Protein AF-A0A067CCM8-F1 (afdb_monomer_lite)

Structure (mmCIF, N/CA/C/O backbone):
data_AF-A0A067CCM8-F1
#
_entry.id   AF-A0A067CCM8-F1
#
loop_
_atom_site.group_PDB
_atom_site.id
_atom_site.type_symbol
_atom_site.label_atom_id
_atom_site.label_alt_id
_atom_site.label_comp_id
_atom_site.label_asym_id
_atom_site.label_entity_id
_atom_site.label_seq_id
_atom_site.pdbx_PDB_ins_code
_atom_site.Cartn_x
_atom_site.Cartn_y
_atom_site.Cartn_z
_atom_site.occupancy
_atom_site.B_iso_or_equiv
_atom_site.auth_seq_id
_atom_site.auth_comp_id
_atom_site.auth_asym_id
_atom_site.auth_atom_id
_atom_site.pdbx_PDB_model_num
ATOM 1 N N . MET A 1 1 ? 24.955 -6.821 7.851 1.00 71.44 1 MET A N 1
ATOM 2 C CA . MET A 1 1 ? 23.596 -7.398 7.682 1.00 71.44 1 MET A CA 1
ATOM 3 C C . MET A 1 1 ? 23.037 -7.782 9.049 1.00 71.44 1 MET A C 1
ATOM 5 O O . MET A 1 1 ? 23.809 -8.277 9.862 1.00 71.44 1 MET A O 1
ATOM 9 N N . ARG A 1 2 ? 21.734 -7.571 9.302 1.00 88.56 2 ARG A N 1
ATOM 10 C CA . ARG A 1 2 ? 21.069 -7.917 10.577 1.00 88.56 2 ARG A CA 1
ATOM 11 C C . ARG A 1 2 ? 20.337 -9.254 10.505 1.00 88.56 2 ARG A C 1
ATOM 13 O O . ARG A 1 2 ? 19.767 -9.601 9.471 1.00 88.56 2 ARG A O 1
ATOM 20 N N . CYS A 1 3 ? 20.335 -9.996 11.609 1.00 91.50 3 CYS A N 1
ATOM 21 C CA . CYS A 1 3 ? 19.617 -11.261 11.718 1.00 91.50 3 CYS A CA 1
ATOM 22 C C . CYS A 1 3 ? 18.097 -11.036 11.659 1.00 91.50 3 CYS A C 1
ATOM 24 O O . CYS A 1 3 ? 17.551 -10.246 12.429 1.00 91.50 3 CYS A O 1
ATOM 26 N N . ALA A 1 4 ? 17.392 -11.779 10.802 1.00 87.06 4 ALA A N 1
ATOM 27 C CA . ALA A 1 4 ? 15.942 -11.675 10.635 1.00 87.06 4 ALA A CA 1
ATOM 28 C C . ALA A 1 4 ? 15.164 -11.973 11.932 1.00 87.06 4 ALA A C 1
ATOM 30 O O . ALA A 1 4 ? 14.086 -11.412 12.132 1.00 87.06 4 ALA A O 1
ATOM 31 N N . VAL A 1 5 ? 15.737 -12.799 12.819 1.00 93.38 5 VAL A N 1
ATOM 32 C CA . VAL A 1 5 ? 15.117 -13.233 14.082 1.00 93.38 5 VAL A CA 1
ATOM 33 C C . VAL A 1 5 ? 15.551 -12.374 15.263 1.00 93.38 5 VAL A C 1
ATOM 35 O O . VAL A 1 5 ? 14.724 -11.686 15.844 1.00 93.38 5 VAL A O 1
ATOM 38 N N . CYS A 1 6 ? 16.835 -12.399 15.625 1.00 93.25 6 CYS A N 1
ATOM 39 C CA . CYS A 1 6 ? 17.322 -11.775 16.861 1.00 93.25 6 CYS A CA 1
ATOM 40 C C . CYS A 1 6 ? 17.833 -10.340 16.684 1.00 93.25 6 CYS A C 1
ATOM 42 O O . CYS A 1 6 ? 18.331 -9.759 17.640 1.00 93.25 6 CYS A O 1
ATOM 44 N N . LYS A 1 7 ? 17.765 -9.789 15.465 1.00 90.94 7 LYS A N 1
ATOM 45 C CA . LYS A 1 7 ? 18.159 -8.415 15.103 1.00 90.94 7 LYS A CA 1
ATOM 46 C C . LYS A 1 7 ? 19.625 -8.028 15.342 1.00 90.94 7 LYS A C 1
ATOM 48 O O . LYS A 1 7 ? 19.999 -6.937 14.928 1.00 90.94 7 LYS A O 1
ATOM 53 N N . LYS A 1 8 ? 20.461 -8.922 15.886 1.00 92.12 8 LYS A N 1
ATOM 54 C CA . LYS A 1 8 ? 21.917 -8.737 15.995 1.00 92.12 8 LYS A CA 1
ATOM 55 C C . LYS A 1 8 ? 22.543 -8.434 14.633 1.00 92.12 8 LYS A C 1
ATOM 57 O O . LYS A 1 8 ? 22.165 -9.038 13.619 1.00 92.12 8 LYS A O 1
ATOM 62 N N . ASP A 1 9 ? 23.508 -7.525 14.638 1.00 88.12 9 ASP A N 1
ATOM 63 C CA . ASP A 1 9 ? 24.375 -7.243 13.500 1.00 88.12 9 ASP A CA 1
ATOM 64 C C . ASP A 1 9 ? 25.331 -8.413 13.208 1.00 88.12 9 ASP A C 1
ATOM 66 O O . ASP A 1 9 ? 25.341 -9.423 13.911 1.00 88.12 9 ASP A O 1
ATOM 70 N N . GLN A 1 10 ? 26.093 -8.307 12.115 1.00 87.62 10 GLN A N 1
ATOM 71 C CA . GLN A 1 10 ? 27.048 -9.330 11.650 1.00 87.62 10 GLN A CA 1
ATOM 72 C C . GLN A 1 10 ? 26.427 -10.700 11.289 1.00 87.62 10 GLN A C 1
ATOM 74 O O . GLN A 1 10 ? 27.078 -11.741 11.3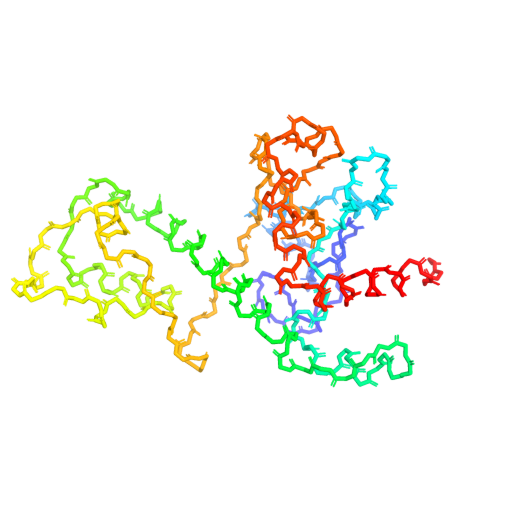37 1.00 87.62 10 GLN A O 1
ATOM 79 N N . ALA A 1 11 ? 25.165 -10.729 10.852 1.00 90.12 11 ALA A N 1
ATOM 80 C CA . ALA A 1 11 ? 24.563 -11.944 10.305 1.00 90.12 11 ALA A CA 1
ATOM 81 C C . ALA A 1 11 ? 25.210 -12.325 8.957 1.00 90.12 11 ALA A C 1
ATOM 83 O O . ALA A 1 11 ? 24.932 -11.690 7.938 1.00 90.12 11 ALA A O 1
ATOM 84 N N . ALA A 1 12 ? 26.043 -13.369 8.953 1.00 88.31 12 ALA A N 1
ATOM 85 C CA . ALA A 1 12 ? 26.773 -13.823 7.765 1.00 88.31 12 ALA A CA 1
ATOM 86 C C . ALA A 1 12 ? 26.015 -14.864 6.918 1.00 88.31 12 ALA A C 1
ATOM 88 O O . ALA A 1 12 ? 26.269 -14.994 5.725 1.00 88.31 12 ALA A O 1
ATOM 89 N N . LYS A 1 13 ? 25.069 -15.612 7.503 1.00 86.44 13 LYS A N 1
ATOM 90 C CA . LYS A 1 13 ? 24.397 -16.730 6.817 1.00 86.44 13 LYS A CA 1
ATOM 91 C C . LYS A 1 13 ? 23.119 -16.249 6.146 1.00 86.44 13 LYS A C 1
ATOM 93 O O . LYS A 1 13 ? 22.212 -15.787 6.828 1.00 86.44 13 LYS A O 1
ATOM 98 N N . GLN A 1 14 ? 22.998 -16.387 4.833 1.00 86.06 14 GLN A N 1
ATOM 99 C CA . GLN A 1 14 ? 21.768 -16.049 4.112 1.00 86.06 14 GLN A CA 1
ATOM 100 C C . GLN A 1 14 ? 20.889 -17.281 3.885 1.00 86.06 14 GLN A C 1
ATOM 102 O O . GLN A 1 14 ? 21.357 -18.420 3.883 1.00 86.06 14 GLN A O 1
ATOM 107 N N . CYS A 1 15 ? 19.585 -17.069 3.697 1.00 85.00 15 CYS A N 1
ATOM 108 C CA . CYS A 1 15 ? 18.698 -18.138 3.260 1.00 85.00 15 CYS A CA 1
ATOM 109 C C . CYS A 1 15 ? 19.137 -18.628 1.879 1.00 85.00 15 CYS A C 1
ATOM 111 O O . CYS A 1 15 ? 19.012 -17.889 0.907 1.00 85.00 15 CYS A O 1
ATOM 113 N N . SER A 1 16 ? 19.580 -19.879 1.784 1.00 75.44 16 SER A N 1
ATOM 114 C CA . SER A 1 16 ? 20.099 -20.469 0.544 1.00 75.44 16 SER A CA 1
ATOM 115 C C . SER A 1 16 ? 19.090 -20.506 -0.608 1.00 75.44 16 SER A C 1
ATOM 117 O O . SER A 1 16 ? 19.486 -20.627 -1.759 1.00 75.44 16 SER A O 1
ATOM 119 N N . ARG A 1 17 ? 17.786 -20.394 -0.324 1.00 68.25 17 ARG A N 1
ATOM 120 C CA . ARG A 1 17 ? 16.736 -20.405 -1.355 1.00 68.25 17 ARG A CA 1
ATOM 121 C C . ARG A 1 17 ? 16.410 -19.019 -1.903 1.00 68.25 17 ARG A C 1
ATOM 123 O O . ARG A 1 17 ? 16.272 -18.865 -3.108 1.00 68.25 17 ARG A O 1
ATOM 130 N N . CYS A 1 18 ? 16.237 -18.022 -1.034 1.00 72.81 18 CYS A N 1
ATOM 131 C CA . CYS A 1 18 ? 15.752 -16.704 -1.451 1.00 72.81 18 CYS A CA 1
ATOM 132 C C . CYS A 1 18 ? 16.775 -15.577 -1.297 1.00 72.81 18 CYS A C 1
ATOM 134 O O . CYS A 1 18 ? 16.500 -14.485 -1.775 1.00 72.81 18 CYS A O 1
ATOM 136 N N . ALA A 1 19 ? 17.883 -15.791 -0.579 1.00 77.62 19 ALA A N 1
ATOM 137 C CA . ALA A 1 19 ? 18.911 -14.802 -0.219 1.00 77.62 19 ALA A CA 1
ATOM 138 C C . ALA A 1 19 ? 18.405 -13.502 0.459 1.00 77.62 19 ALA A C 1
ATOM 140 O O . ALA A 1 19 ? 19.183 -12.604 0.760 1.00 77.62 19 ALA A O 1
ATOM 141 N N . ARG A 1 20 ? 17.101 -13.393 0.750 1.00 75.69 20 ARG A N 1
ATOM 142 C CA . ARG A 1 20 ? 16.447 -12.179 1.279 1.00 75.69 20 ARG A CA 1
ATOM 143 C C . ARG A 1 20 ? 16.467 -12.067 2.800 1.00 75.69 20 ARG A C 1
ATOM 145 O O . ARG A 1 20 ? 16.156 -11.007 3.331 1.00 75.69 20 ARG A O 1
ATOM 152 N N . ALA A 1 21 ? 16.775 -13.155 3.495 1.00 83.75 21 ALA A N 1
ATOM 153 C CA . ALA A 1 21 ? 16.839 -13.193 4.948 1.00 83.75 21 ALA A CA 1
ATOM 154 C C . ALA A 1 21 ? 18.232 -13.638 5.387 1.00 83.75 21 ALA A C 1
ATOM 156 O O . ALA A 1 21 ? 18.736 -14.647 4.889 1.00 83.75 21 ALA A O 1
ATOM 157 N N . SER A 1 22 ? 18.812 -12.890 6.323 1.00 90.62 22 SER A N 1
ATOM 158 C CA . SER A 1 22 ? 20.119 -13.171 6.915 1.00 90.62 22 SER A CA 1
ATOM 159 C C . SER A 1 22 ? 19.959 -13.651 8.353 1.00 90.62 22 SER A C 1
ATOM 161 O O . SER A 1 22 ? 19.036 -13.250 9.063 1.00 90.62 22 SER A O 1
ATOM 163 N N . TYR A 1 23 ? 20.868 -14.506 8.794 1.00 94.12 23 TYR A N 1
ATOM 164 C CA . TYR A 1 23 ? 20.846 -15.189 10.076 1.00 94.12 23 TYR A CA 1
ATOM 165 C C . TYR A 1 23 ? 22.247 -15.194 10.677 1.00 94.12 23 TYR A C 1
ATOM 167 O O . TYR A 1 23 ? 23.240 -15.385 9.974 1.00 94.12 23 TYR A O 1
ATOM 175 N N . CYS A 1 24 ? 22.334 -15.008 11.990 1.00 95.31 24 CYS A N 1
ATOM 176 C CA . CYS A 1 24 ? 23.589 -15.209 12.712 1.00 95.31 24 CYS A CA 1
ATOM 177 C C . CYS A 1 24 ? 23.878 -16.705 12.943 1.00 95.31 24 CYS A C 1
ATOM 179 O O . CYS A 1 24 ? 25.035 -17.099 13.030 1.00 95.31 24 CYS A O 1
ATOM 181 N N . SER A 1 25 ? 22.845 -17.560 12.993 1.00 94.88 25 SER A N 1
ATOM 182 C CA . SER A 1 25 ? 22.978 -19.003 13.238 1.00 94.88 25 SER A CA 1
ATOM 183 C C . SER A 1 25 ? 21.947 -19.844 12.478 1.00 94.88 25 SER A C 1
ATOM 185 O O . SER A 1 25 ? 20.949 -19.332 11.957 1.00 94.88 25 SER A O 1
ATOM 187 N N . ARG A 1 26 ? 22.179 -21.164 12.443 1.00 93.69 26 ARG A N 1
ATOM 188 C CA . ARG A 1 26 ? 21.234 -22.139 11.882 1.00 93.69 26 ARG A CA 1
ATOM 189 C C . ARG A 1 26 ? 19.930 -22.178 12.682 1.00 93.69 26 ARG A C 1
ATOM 191 O O . ARG A 1 26 ? 18.872 -22.261 12.064 1.00 93.69 26 ARG A O 1
ATOM 198 N N . GLU A 1 27 ? 19.962 -22.031 14.007 1.00 96.00 27 GLU A N 1
ATOM 199 C CA . GLU A 1 27 ? 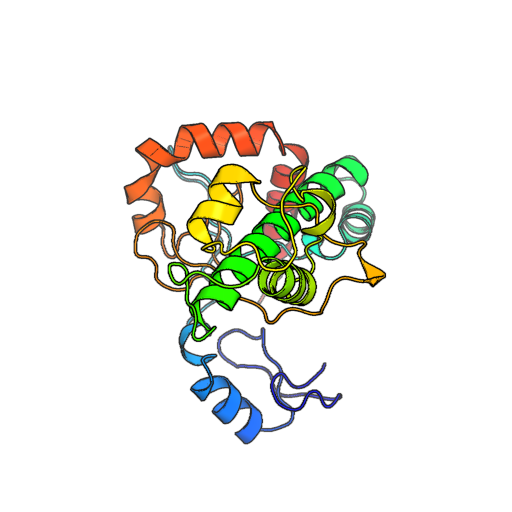18.722 -21.959 14.795 1.00 96.00 27 GLU A CA 1
ATOM 200 C C . GLU A 1 27 ? 17.885 -20.739 14.436 1.00 96.00 27 GLU A C 1
ATOM 202 O O . GLU A 1 27 ? 16.672 -20.861 14.293 1.00 96.00 27 GLU A O 1
ATOM 207 N N . CYS A 1 28 ? 18.502 -19.571 14.223 1.00 94.56 28 CYS A N 1
ATOM 208 C CA . CYS A 1 28 ? 17.762 -18.396 13.759 1.00 94.56 28 CYS A CA 1
ATOM 209 C C . CYS A 1 28 ? 17.120 -18.651 12.389 1.00 94.56 28 CYS A C 1
ATOM 211 O O . CYS A 1 28 ? 15.972 -18.272 12.166 1.00 94.56 28 CYS A O 1
ATOM 213 N N . GLN A 1 29 ? 17.811 -19.349 11.488 1.00 93.00 29 GLN A N 1
ATOM 214 C CA . GLN A 1 29 ? 17.224 -19.747 10.212 1.00 93.00 29 GLN A CA 1
ATOM 215 C C . GLN A 1 29 ? 16.027 -20.688 10.395 1.00 93.00 29 GLN A C 1
ATOM 217 O O . GLN A 1 29 ? 14.990 -20.449 9.785 1.00 93.00 29 GLN A O 1
ATOM 222 N N . VAL A 1 30 ? 16.135 -21.728 11.227 1.00 93.12 30 VAL A N 1
ATOM 223 C CA . VAL A 1 30 ? 15.050 -22.700 11.472 1.00 93.12 30 VAL A CA 1
ATOM 224 C C . VAL A 1 30 ? 13.861 -22.045 12.178 1.00 93.12 30 VAL A C 1
ATOM 226 O O . VAL A 1 30 ? 12.714 -22.254 11.786 1.00 93.12 30 VAL A O 1
ATOM 229 N N . ARG A 1 31 ? 14.114 -21.188 13.172 1.00 89.88 31 ARG A N 1
ATOM 230 C CA . ARG A 1 31 ? 13.070 -20.405 13.845 1.00 89.88 31 ARG A CA 1
ATOM 231 C C . ARG A 1 31 ? 12.340 -19.509 12.857 1.00 89.88 31 ARG A C 1
ATOM 233 O O . ARG A 1 31 ? 11.116 -19.540 12.815 1.00 89.88 31 ARG A O 1
ATOM 240 N N . HIS A 1 32 ? 13.068 -18.772 12.016 1.00 90.44 32 HIS A N 1
ATOM 241 C CA . HIS A 1 32 ? 12.449 -17.954 10.973 1.00 90.44 32 HIS A CA 1
ATOM 242 C C . HIS A 1 32 ? 11.673 -18.812 9.964 1.00 90.44 32 HIS A C 1
ATOM 244 O O . HIS A 1 32 ? 10.545 -18.471 9.611 1.00 90.44 32 HIS A O 1
ATOM 250 N N . TRP A 1 33 ? 12.247 -19.948 9.543 1.00 87.56 33 TRP A N 1
ATOM 251 C CA . TRP A 1 33 ? 11.630 -20.935 8.650 1.00 87.56 33 TRP A CA 1
ATOM 252 C C . TRP A 1 33 ? 10.254 -21.364 9.157 1.00 87.56 33 TRP A C 1
ATOM 254 O O . TRP A 1 33 ? 9.262 -21.257 8.432 1.00 87.56 33 TRP A O 1
ATOM 264 N N . ASN A 1 34 ? 10.183 -21.773 10.422 1.00 85.38 34 ASN A N 1
ATOM 265 C CA . ASN A 1 34 ? 8.960 -22.254 11.056 1.00 85.38 34 ASN A CA 1
ATOM 266 C C . ASN A 1 34 ? 7.986 -21.131 11.430 1.00 85.38 34 ASN A C 1
ATOM 268 O O . ASN A 1 34 ? 6.780 -21.339 11.330 1.00 85.38 34 ASN A O 1
ATOM 272 N N . ALA A 1 35 ? 8.484 -19.930 11.737 1.00 79.62 35 ALA A N 1
ATOM 273 C CA . ALA A 1 35 ? 7.672 -18.736 11.995 1.00 79.62 35 ALA A CA 1
ATOM 274 C C . ALA A 1 35 ? 6.927 -18.205 10.753 1.00 79.62 35 ALA A C 1
ATOM 276 O O . ALA A 1 35 ? 6.198 -17.222 10.836 1.00 79.62 35 ALA A O 1
ATOM 277 N N . GLY A 1 36 ? 7.097 -18.848 9.595 1.00 70.00 36 GLY A N 1
ATOM 278 C CA . GLY A 1 36 ? 6.372 -18.527 8.369 1.00 70.00 36 GLY A CA 1
ATOM 279 C C . GLY A 1 36 ? 7.281 -18.300 7.173 1.00 70.00 36 GLY A C 1
ATOM 280 O O . GLY A 1 36 ? 6.786 -18.333 6.050 1.00 70.00 36 GLY A O 1
ATOM 281 N N . HIS A 1 37 ? 8.603 -18.175 7.363 1.00 80.56 37 HIS A N 1
ATOM 282 C CA . HIS A 1 37 ? 9.509 -17.961 6.238 1.00 80.56 37 HIS A CA 1
ATOM 283 C C . HIS A 1 37 ? 9.430 -19.104 5.219 1.00 80.56 37 HIS A C 1
ATOM 285 O O . HIS A 1 37 ? 9.540 -18.853 4.032 1.00 80.56 37 HIS A O 1
ATOM 291 N N . LYS A 1 38 ? 9.123 -20.344 5.618 1.00 79.06 38 LYS A N 1
ATOM 292 C CA . LYS A 1 38 ? 8.932 -21.458 4.672 1.00 79.06 38 LYS A CA 1
ATOM 293 C C . LYS A 1 38 ? 7.816 -21.259 3.646 1.00 79.06 38 LYS A C 1
ATOM 295 O O . LYS A 1 38 ? 7.909 -21.787 2.546 1.00 79.06 38 LYS A O 1
ATOM 300 N N . LYS A 1 39 ? 6.780 -20.494 4.002 1.00 65.00 39 LYS A N 1
ATOM 301 C CA . LYS A 1 39 ? 5.628 -20.200 3.133 1.00 65.00 39 LYS A CA 1
ATOM 302 C C . LYS A 1 39 ? 5.951 -19.130 2.088 1.00 65.00 39 LYS A C 1
ATOM 304 O O . LYS A 1 39 ? 5.232 -18.980 1.111 1.00 65.00 39 LYS A O 1
ATOM 309 N N . VAL A 1 40 ? 7.043 -18.400 2.307 1.00 61.59 40 VAL A N 1
ATOM 310 C CA . VAL A 1 40 ? 7.362 -17.153 1.597 1.00 61.59 40 VAL A CA 1
ATOM 311 C C . VAL A 1 40 ? 8.774 -17.156 1.029 1.00 61.59 40 VAL A C 1
ATOM 313 O O . VAL A 1 40 ? 9.167 -16.300 0.238 1.00 61.59 40 VAL A O 1
ATOM 316 N N . CYS A 1 41 ? 9.552 -18.147 1.444 1.00 73.44 41 CYS A N 1
ATOM 317 C CA . CYS A 1 41 ? 10.803 -18.528 0.858 1.00 73.44 41 CYS A CA 1
ATOM 318 C C . CYS A 1 41 ? 10.477 -19.259 -0.437 1.00 73.44 41 CYS A C 1
ATOM 320 O O . CYS A 1 41 ? 10.418 -20.489 -0.490 1.00 73.44 41 CYS A O 1
ATOM 322 N N . ALA A 1 42 ? 10.186 -18.459 -1.461 1.00 61.47 42 ALA A N 1
ATOM 323 C CA . ALA A 1 42 ? 9.962 -18.945 -2.804 1.00 61.47 42 ALA A CA 1
ATOM 324 C C . ALA A 1 42 ? 11.143 -19.840 -3.200 1.00 61.47 42 ALA A C 1
ATOM 326 O O . ALA A 1 42 ? 12.310 -19.442 -3.124 1.00 61.47 42 ALA A O 1
ATOM 327 N N . ALA A 1 43 ? 10.829 -21.080 -3.569 1.00 46.34 43 ALA A N 1
ATOM 328 C CA . ALA A 1 43 ? 11.734 -21.892 -4.353 1.00 46.34 43 ALA A CA 1
ATOM 329 C C . ALA A 1 43 ? 11.982 -21.121 -5.656 1.00 46.34 43 ALA A C 1
ATOM 331 O O . ALA A 1 43 ? 11.058 -20.969 -6.447 1.00 46.34 43 ALA A O 1
ATOM 332 N N . LYS A 1 44 ? 13.210 -20.619 -5.824 1.00 46.94 44 LYS A N 1
ATOM 333 C CA . LYS A 1 44 ? 13.650 -19.680 -6.868 1.00 46.94 44 LYS A CA 1
ATOM 334 C C . LYS A 1 44 ? 13.041 -18.269 -6.725 1.00 46.94 44 LYS A C 1
ATOM 336 O O . LYS A 1 44 ? 11.870 -18.121 -6.369 1.00 46.94 44 LYS A O 1
ATOM 341 N N . PRO A 1 45 ? 13.801 -17.200 -7.028 1.00 48.16 45 PRO A N 1
ATOM 342 C CA . PRO A 1 45 ? 13.158 -15.971 -7.468 1.00 48.16 45 PRO A CA 1
ATOM 343 C C . PRO A 1 45 ? 12.238 -16.363 -8.627 1.00 48.16 45 PRO A C 1
ATOM 345 O O . PRO A 1 45 ? 12.694 -17.047 -9.545 1.00 48.16 45 PRO A O 1
ATOM 348 N N . LEU A 1 46 ? 10.953 -15.995 -8.581 1.00 55.72 46 LEU A N 1
ATOM 349 C CA . LEU A 1 46 ? 10.138 -16.045 -9.793 1.00 55.72 46 LEU A CA 1
ATOM 350 C C . LEU A 1 46 ? 10.940 -15.289 -10.850 1.00 55.72 46 LEU A C 1
ATOM 352 O O . LEU A 1 46 ? 11.335 -14.153 -10.599 1.00 55.72 46 LEU A O 1
ATOM 356 N N . ALA A 1 47 ? 11.302 -15.965 -11.940 1.00 62.84 47 ALA A N 1
ATOM 357 C CA . ALA A 1 47 ? 12.089 -15.353 -12.995 1.00 62.84 47 ALA A CA 1
ATOM 358 C C . ALA A 1 47 ? 11.345 -14.112 -13.497 1.00 62.84 47 ALA A C 1
ATOM 360 O O . ALA A 1 47 ? 10.114 -14.053 -13.445 1.00 62.84 47 ALA A O 1
ATOM 361 N N . LEU A 1 48 ? 12.088 -13.110 -13.959 1.00 79.56 48 LEU A N 1
ATOM 362 C CA . LEU A 1 48 ? 11.485 -12.045 -14.742 1.00 79.56 48 LEU A CA 1
ATOM 363 C C . LEU A 1 48 ? 10.791 -12.704 -15.934 1.00 79.56 48 LEU A C 1
ATOM 365 O O . LEU A 1 48 ? 11.465 -13.247 -16.805 1.00 79.56 48 LEU A O 1
ATOM 369 N N . PHE A 1 49 ? 9.461 -12.682 -15.966 1.00 82.06 49 PHE A N 1
ATOM 370 C CA . PHE A 1 49 ? 8.757 -13.152 -17.144 1.00 82.06 49 PHE A CA 1
ATOM 371 C C . PHE A 1 49 ? 8.603 -11.964 -18.104 1.00 82.06 49 PHE A C 1
ATOM 373 O O . PHE A 1 49 ? 7.968 -10.972 -17.717 1.00 82.06 49 PHE A O 1
ATOM 380 N N . PRO A 1 50 ? 9.122 -12.053 -19.340 1.00 80.94 50 PRO A N 1
ATOM 381 C CA . PRO A 1 50 ? 9.014 -10.982 -20.330 1.00 80.94 50 PRO A CA 1
ATOM 382 C C . PRO A 1 50 ? 7.551 -10.743 -20.735 1.00 80.94 50 PRO A C 1
ATOM 384 O O . PRO A 1 50 ? 6.710 -11.611 -20.504 1.00 80.94 50 PRO A O 1
ATOM 387 N N . PRO A 1 51 ? 7.197 -9.574 -21.296 1.00 84.56 51 PRO A N 1
ATOM 388 C CA . PRO A 1 51 ? 5.850 -9.356 -21.822 1.00 84.56 51 PRO A CA 1
ATOM 389 C C . PRO A 1 51 ? 5.493 -10.412 -22.886 1.00 84.56 51 PRO A C 1
ATOM 391 O O . PRO A 1 51 ? 6.342 -10.808 -23.678 1.00 84.56 51 PRO A O 1
ATOM 394 N N . GLU A 1 52 ? 4.235 -10.851 -22.900 1.00 87.75 52 GLU A N 1
ATOM 395 C CA . GLU A 1 52 ? 3.667 -11.742 -23.925 1.00 87.75 52 GLU A CA 1
ATOM 396 C C . GLU A 1 52 ? 2.497 -11.012 -24.612 1.00 87.75 52 GLU A C 1
ATOM 398 O O . GLU A 1 52 ? 1.993 -10.012 -24.092 1.00 87.75 52 GLU A O 1
ATOM 403 N N . THR A 1 53 ? 2.022 -11.494 -25.763 1.00 86.06 53 THR A N 1
ATOM 404 C CA . THR A 1 53 ? 0.876 -10.891 -26.465 1.00 86.06 53 THR A CA 1
ATOM 405 C C . THR A 1 53 ? -0.339 -10.769 -25.535 1.00 86.06 53 THR A C 1
ATOM 407 O O . THR A 1 53 ? -0.869 -11.764 -25.045 1.00 86.06 53 THR A O 1
ATOM 410 N N . GLY A 1 54 ? -0.775 -9.534 -25.263 1.00 84.12 54 GLY A N 1
ATOM 411 C CA . GLY A 1 54 ? -1.901 -9.242 -24.364 1.00 84.12 54 GLY A CA 1
ATOM 412 C C . GLY A 1 54 ? -1.604 -9.375 -22.861 1.00 84.12 54 GLY A C 1
ATOM 413 O O . GLY A 1 54 ? -2.526 -9.278 -22.049 1.00 84.12 54 GLY A O 1
ATOM 414 N N . LEU A 1 55 ? -0.343 -9.576 -22.466 1.00 89.00 55 LEU A N 1
ATOM 415 C CA . LEU A 1 55 ? 0.079 -9.791 -21.080 1.00 89.00 55 LEU A CA 1
ATOM 416 C C . LEU A 1 55 ? 1.279 -8.901 -20.714 1.00 89.00 55 LEU A C 1
ATOM 418 O O . LEU A 1 55 ? 2.369 -9.066 -21.265 1.00 89.00 55 LEU A O 1
ATOM 422 N N . PRO A 1 56 ? 1.142 -8.003 -19.722 1.00 91.31 56 PRO A N 1
ATOM 423 C CA . PRO A 1 56 ? 2.268 -7.203 -19.253 1.00 91.31 56 PRO A CA 1
ATOM 424 C C . PRO A 1 56 ? 3.341 -8.073 -18.566 1.00 91.31 56 PRO A C 1
ATOM 426 O O . PRO A 1 56 ? 3.053 -9.210 -18.167 1.00 91.31 56 PRO A O 1
ATOM 429 N N . PRO A 1 57 ? 4.568 -7.548 -18.376 1.00 91.88 57 PRO A N 1
ATOM 430 C CA . PRO A 1 57 ? 5.630 -8.247 -17.655 1.00 91.88 57 PRO A CA 1
ATOM 431 C C . PRO A 1 57 ? 5.196 -8.649 -16.242 1.00 91.88 57 PRO A C 1
ATOM 433 O O . PRO A 1 57 ? 4.434 -7.926 -15.589 1.00 91.88 57 PRO A O 1
ATOM 436 N N . LEU A 1 58 ? 5.710 -9.785 -15.767 1.00 91.62 58 LEU A N 1
ATOM 437 C CA . LEU A 1 58 ? 5.557 -10.236 -14.385 1.00 91.62 58 LEU A CA 1
ATOM 438 C C . LEU A 1 58 ? 6.935 -10.237 -13.719 1.00 91.62 58 LEU A C 1
ATOM 440 O O . LEU A 1 58 ? 7.792 -11.068 -14.021 1.00 91.62 58 LEU A O 1
ATOM 444 N N . TYR A 1 59 ? 7.139 -9.276 -12.824 1.00 92.12 59 TYR A N 1
ATOM 445 C CA . TYR A 1 59 ? 8.398 -9.052 -12.130 1.00 92.12 59 TYR A CA 1
ATOM 446 C C . TYR A 1 59 ? 8.555 -9.999 -10.927 1.00 92.12 59 TYR A C 1
ATOM 448 O O . TYR A 1 59 ? 7.551 -10.374 -10.314 1.00 92.12 59 TYR A O 1
ATOM 456 N N . PRO A 1 60 ? 9.790 -10.359 -10.521 1.00 87.19 60 PRO A N 1
ATOM 457 C CA . PRO A 1 60 ? 10.055 -11.199 -9.338 1.00 87.19 60 PRO A CA 1
ATOM 458 C C . PRO A 1 60 ? 9.544 -10.594 -8.016 1.00 87.19 60 PRO A C 1
ATOM 460 O O . PRO A 1 60 ? 9.281 -11.296 -7.029 1.00 87.19 60 PRO A O 1
ATOM 463 N N . GLY A 1 61 ? 9.407 -9.267 -7.982 1.00 88.56 61 GLY A N 1
ATOM 464 C CA . GLY A 1 61 ? 8.753 -8.545 -6.905 1.00 88.56 61 GLY A CA 1
ATOM 465 C C . GLY A 1 61 ? 8.881 -7.030 -7.008 1.00 88.56 61 GLY A C 1
ATOM 466 O O . GLY A 1 61 ? 9.220 -6.527 -8.078 1.00 88.56 61 GLY A O 1
ATOM 467 N N . PRO A 1 62 ? 8.634 -6.308 -5.899 1.00 89.00 62 PRO A N 1
ATOM 468 C CA . PRO A 1 62 ? 8.825 -4.866 -5.834 1.00 89.00 62 PRO A CA 1
ATOM 469 C C . PRO A 1 62 ? 10.252 -4.477 -6.231 1.00 89.00 62 PRO A C 1
ATOM 471 O O . PRO A 1 62 ? 11.198 -5.062 -5.686 1.00 89.00 62 PRO A O 1
ATOM 474 N N . PRO A 1 63 ? 10.438 -3.506 -7.139 1.00 90.50 63 PRO A N 1
ATOM 475 C CA . PRO A 1 63 ? 11.769 -3.073 -7.521 1.00 90.50 63 PRO A CA 1
ATOM 476 C C . PRO A 1 63 ? 12.449 -2.336 -6.360 1.00 90.50 63 PRO A C 1
ATOM 478 O O . PRO A 1 63 ? 11.815 -1.643 -5.562 1.00 90.50 63 PRO A O 1
ATOM 481 N N . GLY A 1 64 ? 13.767 -2.501 -6.252 1.00 90.12 64 GLY A N 1
ATOM 482 C CA . GLY A 1 64 ? 14.557 -1.950 -5.149 1.00 90.12 64 GLY A CA 1
ATOM 483 C C . GLY A 1 64 ? 14.619 -0.422 -5.123 1.00 90.12 64 GLY A C 1
ATOM 484 O O . GLY A 1 64 ? 14.794 0.138 -4.044 1.00 90.12 64 GLY A O 1
ATOM 485 N N . TRP A 1 65 ? 14.426 0.235 -6.273 1.00 92.50 65 TRP A N 1
ATOM 486 C CA . TRP A 1 65 ? 14.424 1.697 -6.374 1.00 92.50 65 TRP A CA 1
ATOM 487 C C . TRP A 1 65 ? 13.332 2.349 -5.516 1.00 92.50 65 TRP A C 1
ATOM 489 O O . TRP A 1 65 ? 13.523 3.468 -5.065 1.00 92.50 65 TRP A O 1
ATOM 499 N N . LEU A 1 66 ? 12.241 1.636 -5.189 1.00 92.19 66 LEU A N 1
ATOM 500 C CA . LEU A 1 66 ? 11.171 2.154 -4.322 1.00 92.19 66 LEU A CA 1
ATOM 501 C C . LEU A 1 66 ? 11.662 2.601 -2.937 1.00 92.19 66 LEU A C 1
ATOM 503 O O . LEU A 1 66 ? 10.969 3.349 -2.262 1.00 92.19 66 LEU A O 1
ATOM 507 N N . LYS A 1 67 ? 12.820 2.107 -2.484 1.00 90.69 67 LYS A N 1
ATOM 508 C CA . LYS A 1 67 ? 13.396 2.487 -1.188 1.00 90.69 67 LYS A CA 1
ATOM 509 C C . LYS A 1 67 ? 14.136 3.818 -1.231 1.00 90.69 67 LYS A C 1
ATOM 511 O O . LYS A 1 67 ? 14.215 4.485 -0.209 1.00 90.69 67 LYS A O 1
ATOM 516 N N . ASN A 1 68 ? 14.731 4.136 -2.375 1.00 91.56 68 ASN A N 1
ATOM 517 C CA . ASN A 1 68 ? 15.497 5.354 -2.580 1.00 91.56 68 ASN A CA 1
ATOM 518 C C . ASN A 1 68 ? 15.426 5.731 -4.071 1.00 91.56 68 ASN A C 1
ATOM 520 O O . ASN A 1 68 ? 16.322 5.363 -4.841 1.00 91.56 68 ASN A O 1
ATOM 524 N N . PRO A 1 69 ? 14.318 6.365 -4.508 1.00 93.50 69 PRO A N 1
ATOM 525 C CA . PRO A 1 69 ? 14.116 6.693 -5.915 1.00 93.50 69 PRO A CA 1
ATOM 526 C C . PRO A 1 69 ? 15.202 7.639 -6.429 1.00 93.50 69 PRO A C 1
ATOM 528 O O . PRO A 1 69 ? 15.725 7.410 -7.514 1.00 93.50 69 PRO A O 1
ATOM 531 N N . THR A 1 70 ? 15.592 8.638 -5.635 1.00 93.06 70 THR A N 1
ATOM 532 C CA . THR A 1 70 ? 16.630 9.615 -5.991 1.00 93.06 70 THR A CA 1
ATOM 533 C C . THR A 1 70 ? 17.974 8.941 -6.259 1.00 93.06 70 THR A C 1
ATOM 535 O O . THR A 1 70 ? 18.516 9.090 -7.349 1.00 93.06 70 THR A O 1
ATOM 538 N N . GLU A 1 71 ? 18.453 8.099 -5.337 1.00 91.88 71 GLU A N 1
ATOM 539 C CA . GLU A 1 71 ? 19.728 7.376 -5.497 1.00 91.88 71 GLU A CA 1
ATOM 540 C C . GLU A 1 71 ? 19.725 6.453 -6.728 1.00 91.88 71 GLU A C 1
ATOM 542 O O . GLU A 1 71 ? 20.749 6.267 -7.388 1.00 91.88 71 GLU A O 1
ATOM 547 N N . PHE A 1 72 ? 18.581 5.841 -7.056 1.00 92.12 72 PHE A N 1
ATOM 548 C CA . PHE A 1 72 ? 18.476 5.027 -8.267 1.00 92.12 72 PHE A CA 1
ATOM 549 C C . PHE A 1 72 ? 18.589 5.875 -9.538 1.00 92.12 72 PHE A C 1
ATOM 551 O O . PHE A 1 72 ? 19.275 5.462 -10.470 1.00 92.12 72 PHE A O 1
ATOM 558 N N . LEU A 1 73 ? 17.948 7.045 -9.567 1.00 91.75 73 LEU A N 1
ATOM 559 C CA . LEU A 1 73 ? 17.991 7.962 -10.706 1.00 91.75 73 LEU A CA 1
ATOM 560 C C . LEU A 1 73 ? 19.390 8.527 -10.940 1.00 91.75 73 LEU A C 1
ATOM 562 O O . LEU A 1 73 ? 19.855 8.531 -12.074 1.00 91.75 73 LEU A O 1
ATOM 566 N N . GLU A 1 74 ? 20.078 8.931 -9.873 1.00 91.06 74 GLU A N 1
ATOM 567 C CA . GLU A 1 74 ? 21.464 9.410 -9.939 1.00 91.06 74 GLU A CA 1
ATOM 568 C C . GLU A 1 74 ? 22.406 8.343 -10.512 1.00 91.06 74 GLU A C 1
ATOM 570 O O . GLU A 1 74 ? 23.293 8.647 -11.302 1.00 91.06 74 GLU A O 1
ATOM 575 N N . ARG A 1 75 ? 22.197 7.068 -10.163 1.00 87.06 75 ARG A N 1
ATOM 576 C CA . ARG A 1 75 ? 23.001 5.951 -10.688 1.00 87.06 75 ARG A CA 1
ATOM 577 C C . ARG A 1 75 ? 22.648 5.539 -12.109 1.00 87.06 75 ARG A C 1
ATOM 579 O O . ARG A 1 75 ? 23.493 4.974 -12.793 1.00 87.06 75 ARG A O 1
ATOM 586 N N . ALA A 1 76 ? 21.409 5.762 -12.531 1.00 81.12 76 ALA A N 1
ATOM 587 C CA . ALA A 1 76 ? 20.952 5.478 -13.887 1.00 81.12 76 ALA A CA 1
ATOM 588 C C . ALA A 1 76 ? 21.300 6.608 -14.881 1.00 81.12 76 ALA A C 1
ATOM 590 O O . ALA A 1 76 ? 20.817 6.574 -16.014 1.00 81.12 76 ALA A O 1
ATOM 591 N N . ALA A 1 77 ? 22.088 7.606 -14.449 1.00 62.06 77 ALA A N 1
ATOM 592 C CA . ALA A 1 77 ? 22.404 8.831 -15.178 1.00 62.06 77 ALA A CA 1
ATOM 593 C C . ALA A 1 77 ? 22.728 8.583 -16.663 1.00 62.06 77 ALA A C 1
ATOM 595 O O . ALA A 1 77 ? 23.689 7.891 -16.993 1.00 62.06 77 ALA A O 1
ATOM 596 N N . GLY A 1 78 ? 21.908 9.174 -17.540 1.00 66.94 78 GLY A N 1
ATOM 597 C CA . GLY A 1 78 ? 22.028 9.106 -19.002 1.00 66.94 78 GLY A CA 1
ATOM 598 C C . GLY A 1 78 ? 20.886 8.360 -19.700 1.00 66.94 78 GLY A C 1
ATOM 599 O O . GLY A 1 78 ? 20.490 8.760 -20.790 1.00 66.94 78 GLY A O 1
ATOM 600 N N 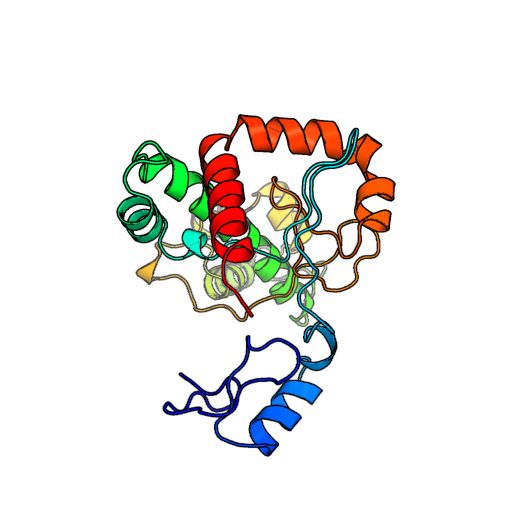. ASP A 1 79 ? 20.293 7.350 -19.056 1.00 75.75 79 ASP A N 1
ATOM 601 C CA . ASP A 1 79 ? 19.283 6.487 -19.695 1.00 75.75 79 ASP A CA 1
ATOM 602 C C . ASP A 1 79 ? 17.830 6.907 -19.421 1.00 75.75 79 ASP A C 1
ATOM 604 O O . ASP A 1 79 ? 16.913 6.479 -20.123 1.00 75.75 79 ASP A O 1
ATOM 608 N N . LEU A 1 80 ? 17.593 7.697 -18.370 1.00 84.56 80 LEU A N 1
ATOM 609 C CA . LEU A 1 80 ? 16.259 8.118 -17.941 1.00 84.56 80 LEU A CA 1
ATOM 610 C C . LEU A 1 80 ? 16.249 9.598 -17.530 1.00 84.56 80 LEU A C 1
ATOM 612 O O . LEU A 1 80 ? 17.218 10.065 -16.926 1.00 84.56 80 LEU A O 1
ATOM 616 N N . PRO A 1 81 ? 15.152 10.338 -17.788 1.00 89.19 81 PRO A N 1
ATOM 617 C CA . PRO A 1 81 ? 14.991 11.700 -17.285 1.00 89.19 81 PRO A CA 1
ATOM 618 C C . PRO A 1 81 ? 15.055 11.737 -15.756 1.00 89.19 81 PRO A C 1
ATOM 620 O O . PRO A 1 81 ? 14.460 10.887 -15.107 1.00 89.19 81 PRO A O 1
ATOM 623 N N . PHE A 1 82 ? 15.714 12.731 -15.160 1.00 92.19 82 PHE A N 1
ATOM 624 C CA . PHE A 1 82 ? 15.767 12.881 -13.702 1.00 92.19 82 PHE A CA 1
ATOM 625 C C . PHE A 1 82 ? 14.480 13.537 -13.170 1.00 92.19 82 PHE A C 1
ATOM 627 O O . PHE A 1 82 ? 14.367 14.758 -13.116 1.00 92.19 82 PHE A O 1
ATOM 634 N N . MET A 1 83 ? 13.485 12.726 -12.791 1.00 93.38 83 MET A N 1
ATOM 635 C CA . MET A 1 83 ? 12.195 13.201 -12.253 1.00 93.38 83 MET A CA 1
ATOM 636 C C . MET A 1 83 ? 11.875 12.585 -10.871 1.00 93.38 83 MET A C 1
ATOM 638 O O . MET A 1 83 ? 10.961 11.763 -10.751 1.00 93.38 83 MET A O 1
ATOM 642 N N . PRO A 1 84 ? 12.610 12.940 -9.799 1.00 92.94 84 PRO A N 1
ATOM 643 C CA . PRO A 1 84 ? 12.462 12.316 -8.478 1.00 92.94 84 PRO A CA 1
ATOM 644 C C . PRO A 1 84 ? 11.067 12.496 -7.863 1.00 92.94 84 PRO A C 1
ATOM 646 O O . PRO A 1 84 ? 10.562 11.566 -7.238 1.00 92.94 84 PRO A O 1
ATOM 649 N N . THR A 1 85 ? 10.399 13.629 -8.096 1.00 95.06 85 THR A N 1
ATOM 650 C CA . THR A 1 85 ? 9.046 13.891 -7.575 1.00 95.06 85 THR A CA 1
ATOM 651 C C . THR A 1 85 ? 8.019 12.892 -8.113 1.00 95.06 85 THR A C 1
ATOM 653 O O . THR A 1 85 ? 7.294 12.279 -7.335 1.00 95.06 85 THR A O 1
ATOM 656 N N . LEU A 1 86 ? 8.020 12.628 -9.426 1.00 95.38 86 LEU A N 1
ATOM 657 C CA . LEU A 1 86 ? 7.112 11.649 -10.041 1.00 95.38 86 LEU A CA 1
ATOM 658 C C . LEU A 1 86 ? 7.397 10.214 -9.570 1.00 95.38 86 LEU A C 1
ATOM 660 O O . LEU A 1 86 ? 6.486 9.392 -9.456 1.00 95.38 86 LEU A O 1
ATOM 664 N N . ALA A 1 87 ? 8.664 9.890 -9.295 1.00 94.56 87 ALA A N 1
ATOM 665 C CA . ALA A 1 87 ? 9.014 8.611 -8.681 1.00 94.56 87 ALA A CA 1
ATOM 666 C C . ALA A 1 87 ? 8.474 8.519 -7.245 1.00 94.56 87 ALA A C 1
ATOM 668 O O . ALA A 1 87 ? 7.922 7.481 -6.869 1.00 94.56 87 ALA A O 1
ATOM 669 N N . GLN A 1 88 ? 8.601 9.598 -6.469 1.00 95.19 88 GLN A N 1
ATOM 670 C CA . GLN A 1 88 ? 8.150 9.662 -5.083 1.00 95.19 88 GLN A CA 1
ATOM 671 C C . GLN A 1 88 ? 6.627 9.532 -4.963 1.00 95.19 88 GLN A C 1
ATOM 673 O O . GLN A 1 88 ? 6.159 8.761 -4.131 1.00 95.19 88 GLN A O 1
ATOM 678 N N . GLU A 1 89 ? 5.849 10.160 -5.848 1.00 95.19 89 GLU A N 1
ATOM 679 C CA . GLU A 1 89 ? 4.385 10.009 -5.873 1.00 95.19 89 GLU A CA 1
ATOM 680 C C . GLU A 1 89 ? 3.953 8.536 -5.980 1.00 95.19 89 GLU A C 1
ATOM 682 O O . GLU A 1 89 ? 3.049 8.073 -5.277 1.00 95.19 89 GLU A O 1
ATOM 687 N N . TYR A 1 90 ? 4.627 7.753 -6.829 1.00 95.19 90 TYR A N 1
ATOM 688 C CA . TYR A 1 90 ? 4.346 6.322 -6.940 1.00 95.19 90 TYR A CA 1
ATOM 689 C C . TYR A 1 90 ? 4.762 5.543 -5.687 1.00 95.19 90 TYR A C 1
ATOM 691 O O . TYR A 1 90 ? 4.046 4.624 -5.269 1.00 95.19 90 TYR A O 1
ATOM 699 N N . VAL A 1 91 ? 5.900 5.897 -5.079 1.00 94.06 91 VAL A N 1
ATOM 700 C CA . VAL A 1 91 ? 6.345 5.323 -3.799 1.00 94.06 91 VAL A CA 1
ATOM 701 C C . VAL A 1 91 ? 5.289 5.564 -2.723 1.00 94.06 91 VAL A C 1
ATOM 703 O O . VAL A 1 91 ? 4.878 4.609 -2.065 1.00 94.06 91 VAL A O 1
ATOM 706 N N . ASP A 1 92 ? 4.766 6.782 -2.614 1.00 93.38 92 ASP A N 1
ATOM 707 C CA . ASP A 1 92 ? 3.763 7.153 -1.614 1.00 93.38 92 ASP A CA 1
ATOM 708 C C . ASP A 1 92 ? 2.453 6.378 -1.802 1.00 93.38 92 ASP A C 1
ATOM 710 O O . ASP A 1 92 ? 1.878 5.861 -0.838 1.00 93.38 92 ASP A O 1
ATOM 714 N N . VAL A 1 93 ? 2.003 6.196 -3.048 1.00 93.12 93 VAL A N 1
ATOM 715 C CA . VAL A 1 93 ? 0.822 5.375 -3.370 1.00 93.12 93 VAL A CA 1
ATOM 716 C C . VAL A 1 93 ? 1.044 3.906 -2.996 1.00 93.12 93 VAL A C 1
ATOM 718 O O . VAL A 1 93 ? 0.157 3.253 -2.426 1.00 93.12 93 VAL A O 1
ATOM 721 N N . ARG A 1 94 ? 2.228 3.361 -3.293 1.00 91.69 94 ARG A N 1
ATOM 722 C CA . ARG A 1 94 ? 2.608 1.978 -2.956 1.00 91.69 94 ARG A CA 1
ATOM 723 C C . ARG A 1 94 ? 2.689 1.770 -1.448 1.00 91.69 94 ARG A C 1
ATOM 725 O O . ARG A 1 94 ? 2.198 0.748 -0.952 1.00 91.69 94 ARG A O 1
ATOM 732 N N . ASP A 1 95 ? 3.250 2.735 -0.732 1.00 90.62 95 ASP A N 1
ATOM 733 C CA . ASP A 1 95 ? 3.357 2.719 0.719 1.00 90.62 95 ASP A CA 1
ATOM 734 C C . ASP A 1 95 ? 1.988 2.851 1.375 1.00 90.62 95 ASP A C 1
ATOM 736 O O . ASP A 1 95 ? 1.628 1.998 2.188 1.00 90.62 95 ASP A O 1
ATOM 740 N N . ARG A 1 96 ? 1.144 3.793 0.951 1.00 92.94 96 ARG A N 1
ATOM 741 C CA . ARG A 1 96 ? -0.246 3.874 1.420 1.00 92.94 96 ARG A CA 1
ATOM 742 C C . ARG A 1 96 ? -0.980 2.549 1.239 1.00 92.94 96 ARG A C 1
ATOM 744 O O . ARG A 1 96 ? -1.585 2.047 2.185 1.00 92.94 96 ARG A O 1
ATOM 751 N N . ALA A 1 97 ? -0.863 1.911 0.074 1.00 91.62 97 ALA A N 1
ATOM 752 C CA . ALA A 1 97 ? -1.467 0.600 -0.158 1.00 91.62 97 ALA A CA 1
ATOM 753 C C . ALA A 1 97 ? -0.907 -0.496 0.774 1.00 91.62 97 ALA A C 1
ATOM 755 O O . ALA A 1 97 ? -1.644 -1.407 1.162 1.00 91.62 97 ALA A O 1
ATOM 756 N N . ARG A 1 98 ? 0.382 -0.441 1.139 1.00 91.00 98 ARG A N 1
ATOM 757 C CA . ARG A 1 98 ? 1.005 -1.341 2.128 1.00 91.00 98 ARG A CA 1
ATOM 758 C C . ARG A 1 98 ? 0.385 -1.152 3.509 1.00 91.00 98 ARG A C 1
ATOM 760 O O . ARG A 1 98 ? -0.035 -2.139 4.111 1.00 91.00 98 ARG A O 1
ATOM 767 N N . TYR A 1 99 ? 0.290 0.089 3.969 1.00 94.50 99 TYR A N 1
ATOM 768 C CA . TYR A 1 99 ? -0.294 0.439 5.261 1.00 94.50 99 TYR A CA 1
ATOM 769 C C . TYR A 1 99 ? -1.776 0.049 5.350 1.00 94.50 99 TYR A C 1
ATOM 771 O O . TYR A 1 99 ? -2.177 -0.588 6.319 1.00 94.50 99 TYR A O 1
ATOM 779 N N . VAL A 1 100 ? -2.573 0.297 4.305 1.00 94.25 100 VAL A N 1
ATOM 780 C CA . VAL A 1 100 ? -3.994 -0.110 4.256 1.00 94.25 100 VAL A CA 1
ATOM 781 C C . VAL A 1 100 ? -4.157 -1.624 4.393 1.00 94.25 100 VAL A C 1
ATOM 783 O O . VAL A 1 100 ? -4.999 -2.106 5.153 1.00 94.25 100 VAL A O 1
ATOM 786 N N . ARG A 1 101 ? -3.329 -2.406 3.684 1.00 92.38 101 ARG A N 1
ATOM 787 C CA . ARG A 1 101 ? -3.336 -3.871 3.827 1.00 92.38 101 ARG A CA 1
ATOM 788 C C . ARG A 1 101 ? -2.998 -4.294 5.253 1.00 92.38 101 ARG A C 1
ATOM 790 O O . ARG A 1 101 ? -3.609 -5.238 5.755 1.00 92.38 101 ARG A O 1
ATOM 797 N N . TYR A 1 102 ? -2.040 -3.613 5.881 1.00 94.50 102 TYR A N 1
ATOM 798 C CA . TYR A 1 102 ? -1.647 -3.897 7.254 1.00 94.50 102 TYR A CA 1
ATOM 799 C C . TYR A 1 102 ? -2.747 -3.557 8.251 1.00 94.50 102 TYR A C 1
ATOM 801 O O . TYR A 1 102 ? -3.028 -4.371 9.119 1.00 94.50 102 TYR A O 1
ATOM 809 N N . LEU A 1 103 ? -3.436 -2.429 8.084 1.00 95.88 103 LEU A N 1
ATOM 810 C CA . LEU A 1 103 ? -4.543 -2.030 8.950 1.00 95.88 103 LEU A CA 1
ATOM 811 C C . LEU A 1 103 ? -5.626 -3.107 8.984 1.00 95.88 103 LEU A C 1
ATOM 813 O O . LEU A 1 103 ? -6.008 -3.588 10.048 1.00 95.88 103 LEU A O 1
ATOM 817 N N . ARG A 1 104 ? -6.042 -3.589 7.810 1.00 95.44 104 ARG A N 1
ATOM 818 C CA . ARG A 1 104 ? -7.004 -4.692 7.740 1.00 95.44 104 ARG A CA 1
ATOM 819 C C . ARG A 1 104 ? -6.465 -5.985 8.362 1.00 95.44 104 ARG A C 1
ATOM 821 O O . ARG A 1 104 ? -7.227 -6.747 8.950 1.00 95.44 104 ARG A O 1
ATOM 828 N N . HIS A 1 105 ? -5.175 -6.278 8.195 1.00 93.50 105 HIS A N 1
ATOM 829 C CA . HIS A 1 105 ? -4.547 -7.440 8.830 1.00 93.50 105 HIS A CA 1
ATOM 830 C C . HIS A 1 105 ? -4.540 -7.323 10.359 1.00 93.50 105 HIS A C 1
ATOM 832 O O . HIS A 1 105 ? -4.840 -8.305 11.029 1.00 93.50 105 HIS A O 1
ATOM 838 N N . HIS A 1 106 ? -4.235 -6.137 10.884 1.00 95.00 106 HIS A N 1
ATOM 839 C CA . HIS A 1 106 ? -4.217 -5.829 12.307 1.00 95.00 106 HIS A CA 1
ATOM 840 C C . HIS A 1 106 ? -5.595 -6.069 12.933 1.00 95.00 106 HIS A C 1
ATOM 842 O O . HIS A 1 106 ? -5.700 -6.891 13.836 1.00 95.00 106 HIS A O 1
ATOM 848 N N . TYR A 1 107 ? -6.667 -5.502 12.370 1.00 97.31 107 TYR A N 1
ATOM 849 C CA . TYR A 1 107 ? -8.027 -5.734 12.876 1.00 97.31 107 TYR A CA 1
ATOM 850 C C . TYR A 1 107 ? -8.446 -7.208 12.848 1.00 97.31 107 TYR A C 1
ATOM 852 O O . TYR A 1 107 ? -9.018 -7.708 13.807 1.00 97.31 107 TYR A O 1
ATOM 860 N N . LYS A 1 108 ? -8.080 -7.963 11.803 1.00 95.31 108 LYS A N 1
ATOM 861 C CA . LYS A 1 108 ? -8.324 -9.419 11.758 1.00 95.31 108 LYS A CA 1
ATOM 862 C C . LYS A 1 108 ? -7.634 -10.213 12.871 1.00 95.31 108 LYS A C 1
ATOM 864 O O . LYS A 1 108 ? -7.943 -11.391 13.039 1.00 95.31 108 LYS A O 1
ATOM 869 N N . LYS A 1 109 ? -6.638 -9.629 13.535 1.00 94.44 109 LYS A N 1
ATOM 870 C CA . LYS A 1 109 ? -5.895 -10.241 14.639 1.00 94.44 109 LYS A CA 1
ATOM 871 C C . LYS A 1 109 ? -6.371 -9.769 16.007 1.00 94.44 109 LYS A C 1
ATOM 873 O O . LYS A 1 109 ? -6.039 -10.428 16.987 1.00 94.44 109 LYS A O 1
ATOM 878 N N . LEU A 1 110 ? -7.127 -8.677 16.073 1.00 95.44 110 LEU A N 1
ATOM 879 C CA . LEU A 1 110 ? -7.747 -8.224 17.308 1.00 95.44 110 LEU A CA 1
ATOM 880 C C . LEU A 1 110 ? -8.937 -9.127 17.674 1.00 95.44 110 LEU A C 1
ATOM 882 O O . LEU A 1 110 ? -9.589 -9.657 16.771 1.00 95.44 110 LEU A O 1
ATOM 886 N N . PRO A 1 111 ? -9.272 -9.263 18.970 1.00 95.75 111 PRO A N 1
ATOM 887 C CA . PRO A 1 111 ? -10.454 -10.009 19.408 1.00 95.75 111 PRO A CA 1
ATOM 888 C C . PRO A 1 111 ? -11.769 -9.506 18.794 1.00 95.75 111 PRO A C 1
ATOM 890 O O . PRO A 1 111 ? -12.655 -10.304 18.507 1.00 95.75 111 PRO A O 1
ATOM 893 N N . CYS A 1 112 ? -11.887 -8.198 18.538 1.00 93.50 112 CYS A N 1
ATOM 894 C CA . CYS A 1 112 ? -13.059 -7.607 17.886 1.00 93.50 112 CYS A CA 1
ATOM 895 C C . CYS A 1 112 ? -13.175 -7.955 16.388 1.00 93.50 112 CYS A C 1
ATOM 897 O O . CYS A 1 112 ? -14.244 -7.830 15.791 1.00 93.50 112 CYS A O 1
ATOM 899 N N . GLY A 1 113 ? -12.095 -8.407 15.747 1.00 95.75 113 GLY A N 1
ATOM 900 C CA . GLY A 1 113 ? -12.111 -8.715 14.323 1.00 95.75 113 GLY A CA 1
ATOM 901 C C . GLY A 1 113 ? -12.502 -7.509 13.457 1.00 95.75 113 GLY A C 1
ATOM 902 O O . GLY A 1 113 ? -12.082 -6.380 13.695 1.00 95.75 113 GLY A O 1
ATOM 903 N N . LEU A 1 114 ? -13.276 -7.764 12.396 1.00 96.25 114 LEU A N 1
ATOM 904 C CA . LEU A 1 114 ? -13.739 -6.720 11.466 1.00 96.25 114 LEU A CA 1
ATOM 905 C C . LEU A 1 114 ? -15.165 -6.226 11.761 1.00 96.25 114 LEU A C 1
ATOM 907 O O . LEU A 1 114 ? -15.530 -5.124 11.355 1.00 96.25 114 LEU A O 1
ATOM 911 N N . THR A 1 115 ? -15.966 -7.050 12.431 1.00 96.81 115 THR A N 1
ATOM 912 C CA . THR A 1 115 ? -17.427 -6.912 12.487 1.00 96.81 115 THR A CA 1
ATOM 913 C C . THR A 1 115 ? -17.956 -6.632 13.886 1.00 96.81 115 THR A C 1
ATOM 915 O O . THR A 1 115 ? -19.109 -6.237 14.010 1.00 96.81 115 THR A O 1
ATOM 918 N N . THR A 1 116 ? -17.157 -6.823 14.938 1.00 97.69 116 THR A N 1
ATOM 919 C CA . THR A 1 116 ? -17.578 -6.481 16.300 1.00 97.69 116 THR A CA 1
ATOM 920 C C . THR A 1 116 ? -17.387 -4.992 16.527 1.00 97.69 116 THR A C 1
ATOM 922 O O . THR A 1 116 ? -16.334 -4.442 16.190 1.00 97.69 116 THR A O 1
ATOM 925 N N . ALA A 1 117 ? -18.410 -4.350 17.088 1.00 98.12 117 ALA A N 1
ATOM 926 C CA . ALA A 1 117 ? -18.347 -2.936 17.395 1.00 98.12 117 ALA A CA 1
ATOM 927 C C . ALA A 1 117 ? -17.455 -2.676 18.619 1.00 98.12 117 ALA A C 1
ATOM 929 O O . ALA A 1 117 ? -17.508 -3.429 19.592 1.00 98.12 117 ALA A O 1
ATOM 930 N N . ILE A 1 118 ? -16.628 -1.636 18.545 1.00 98.25 118 ILE A N 1
ATOM 931 C CA . ILE A 1 118 ? -15.819 -1.123 19.658 1.00 98.25 118 ILE A CA 1
ATOM 932 C C . ILE A 1 118 ? -15.951 0.402 19.724 1.00 98.25 118 ILE A C 1
ATOM 934 O O . ILE A 1 118 ? -16.459 1.031 18.791 1.00 98.25 118 ILE A O 1
ATOM 938 N N . ALA A 1 119 ? -15.479 0.999 20.818 1.00 98.31 119 ALA A N 1
ATOM 939 C CA . ALA A 1 119 ? -15.508 2.443 20.997 1.00 98.31 119 ALA A CA 1
ATOM 940 C C . ALA A 1 119 ? -14.643 3.152 19.938 1.00 98.31 119 ALA A C 1
ATOM 942 O O . ALA A 1 119 ? -13.581 2.659 19.538 1.00 98.31 119 ALA A O 1
ATOM 943 N N . PHE A 1 120 ? -15.067 4.333 19.489 1.00 98.06 120 PHE A N 1
ATOM 944 C CA . PHE A 1 120 ? -14.338 5.124 18.500 1.00 98.06 120 PHE A CA 1
ATOM 945 C C . PHE A 1 120 ? -12.907 5.438 18.961 1.00 98.06 120 PHE A C 1
ATOM 947 O O . PHE A 1 120 ? -11.975 5.329 18.163 1.00 98.06 120 PHE A O 1
ATOM 954 N N . ARG A 1 121 ? -12.690 5.714 20.255 1.00 98.06 121 ARG A N 1
ATOM 955 C CA . ARG A 1 121 ? -11.332 5.900 20.808 1.00 98.06 121 ARG A CA 1
ATOM 956 C C . ARG A 1 121 ? -10.415 4.694 20.582 1.00 98.06 121 ARG A C 1
ATOM 958 O O . ARG A 1 121 ? -9.226 4.856 20.303 1.00 98.06 121 ARG A O 1
ATOM 965 N N . ASP A 1 122 ? -10.963 3.481 20.638 1.00 98.19 122 ASP A N 1
ATOM 966 C CA . ASP A 1 122 ? -10.194 2.258 20.423 1.00 98.19 122 ASP A CA 1
ATOM 967 C C . ASP A 1 122 ? -9.856 2.120 18.937 1.00 98.19 122 ASP A C 1
ATOM 969 O O . ASP A 1 122 ? -8.757 1.691 18.580 1.00 98.19 122 ASP A O 1
ATOM 973 N N . HIS A 1 123 ? -10.758 2.546 18.045 1.00 97.94 123 HIS A N 1
ATOM 974 C CA . HIS A 1 123 ? -10.434 2.675 16.628 1.00 97.94 123 HIS A CA 1
ATOM 975 C C . HIS A 1 123 ? -9.300 3.667 16.384 1.00 97.94 123 HIS A C 1
ATOM 977 O O . HIS A 1 123 ? -8.350 3.320 15.684 1.00 97.94 123 HIS A O 1
ATOM 983 N N . VAL A 1 124 ? -9.348 4.855 16.987 1.00 97.50 124 VAL A N 1
ATOM 984 C CA . VAL A 1 124 ? -8.285 5.864 16.864 1.00 97.50 124 VAL A CA 1
ATOM 985 C C . VAL A 1 124 ? -6.941 5.273 17.280 1.00 97.50 124 VAL A C 1
ATOM 987 O O . VAL A 1 124 ? -5.965 5.357 16.529 1.00 97.50 124 VAL A O 1
ATOM 990 N N . GLN A 1 125 ? -6.901 4.580 18.419 1.00 97.38 125 GLN A N 1
ATOM 991 C CA . GLN A 1 125 ? -5.682 3.948 18.907 1.00 97.38 125 GLN A CA 1
ATOM 992 C C . GLN A 1 125 ? -5.181 2.833 17.973 1.00 97.38 125 GLN A C 1
ATOM 994 O O . GLN A 1 125 ? -3.993 2.790 17.648 1.00 97.38 125 GLN A O 1
ATOM 999 N N . ASN A 1 126 ? -6.066 1.959 17.490 1.00 97.44 126 ASN A N 1
ATOM 1000 C CA . ASN A 1 126 ? -5.707 0.879 16.565 1.00 97.44 126 ASN A CA 1
ATOM 1001 C C . ASN A 1 126 ? -5.209 1.414 15.207 1.00 97.44 126 ASN A C 1
ATOM 1003 O O . ASN A 1 126 ? -4.253 0.889 14.636 1.00 97.44 126 ASN A O 1
ATOM 1007 N N . PHE A 1 127 ? -5.808 2.489 14.687 1.00 97.56 127 PHE A N 1
ATOM 1008 C CA . PHE A 1 127 ? -5.343 3.152 13.465 1.00 97.56 127 PHE A CA 1
ATOM 1009 C C . PHE A 1 127 ? -3.964 3.785 13.671 1.00 97.56 127 PHE A C 1
ATOM 1011 O O . PHE A 1 127 ? -3.064 3.574 12.849 1.00 97.56 127 PHE A O 1
ATOM 1018 N N . LYS A 1 128 ? -3.759 4.473 14.800 1.00 96.69 128 LYS A N 1
ATOM 1019 C CA . LYS A 1 128 ? -2.479 5.091 15.165 1.00 96.69 128 LYS A CA 1
ATOM 1020 C C . LYS A 1 128 ? -1.354 4.064 15.287 1.00 96.69 128 LYS A C 1
ATOM 1022 O O . LYS A 1 128 ? -0.267 4.295 14.760 1.00 96.69 128 LYS A O 1
ATOM 1027 N N . GLN A 1 129 ? -1.624 2.890 15.867 1.00 95.44 129 GLN A N 1
ATOM 1028 C CA . GLN A 1 129 ? -0.670 1.768 15.936 1.00 95.44 129 GLN A CA 1
ATOM 1029 C C . GLN A 1 129 ? -0.214 1.258 14.566 1.00 95.44 129 GLN A C 1
ATOM 1031 O O . GLN A 1 129 ? 0.850 0.650 14.451 1.00 95.44 129 GLN A O 1
ATOM 1036 N N . VAL A 1 130 ? -1.010 1.489 13.522 1.00 95.81 130 VAL A N 1
ATOM 1037 C CA . VAL A 1 130 ? -0.670 1.121 12.147 1.00 95.81 130 VAL A CA 1
ATOM 1038 C C . VAL A 1 130 ? -0.171 2.330 11.350 1.00 95.81 130 VAL A C 1
ATOM 1040 O O . VAL A 1 130 ? 0.235 2.173 10.210 1.00 95.81 130 VAL A O 1
ATOM 1043 N N . GLY A 1 131 ? -0.097 3.527 11.931 1.00 96.50 131 GLY A N 1
ATOM 1044 C CA . GLY A 1 131 ? 0.440 4.714 11.263 1.00 96.50 131 GLY A CA 1
ATOM 1045 C C . GLY A 1 131 ? -0.599 5.571 10.546 1.00 96.50 131 GLY A C 1
ATOM 1046 O O . GLY A 1 131 ? -0.234 6.333 9.652 1.00 96.50 131 GLY A O 1
ATOM 1047 N N . PHE A 1 132 ? -1.873 5.438 10.905 1.00 97.12 132 PHE A N 1
ATOM 1048 C CA . PHE A 1 132 ? -2.967 6.253 10.388 1.00 97.12 132 PHE A CA 1
ATOM 1049 C C . PHE A 1 132 ? -3.459 7.261 11.422 1.00 97.12 132 PHE A C 1
ATOM 1051 O O . PHE A 1 132 ? -3.491 6.959 12.612 1.00 97.12 132 PHE A O 1
ATOM 1058 N N . ASP A 1 133 ? -3.900 8.423 10.946 1.00 95.81 133 ASP A N 1
ATOM 1059 C CA . ASP A 1 133 ? -4.518 9.452 11.782 1.00 95.81 133 ASP A CA 1
ATOM 1060 C C . ASP A 1 133 ? -6.033 9.498 11.565 1.00 95.81 133 ASP A C 1
ATOM 1062 O O . ASP A 1 133 ? -6.537 10.218 10.701 1.00 95.81 133 ASP A O 1
ATOM 1066 N N . LEU A 1 134 ? -6.763 8.674 12.316 1.00 96.81 134 LEU A N 1
ATOM 1067 C CA . LEU A 1 134 ? -8.220 8.613 12.210 1.00 96.81 134 LEU A CA 1
ATOM 1068 C C . LEU A 1 134 ? -8.911 9.860 12.778 1.00 96.81 134 LEU A C 1
ATOM 1070 O O . LEU A 1 134 ? -10.015 10.183 12.348 1.00 96.81 134 LEU A O 1
ATOM 1074 N N . GLU A 1 135 ? -8.262 10.568 13.702 1.00 94.44 135 GLU A N 1
ATOM 1075 C CA . GLU A 1 135 ? -8.858 11.703 14.410 1.00 94.44 135 GLU A CA 1
ATOM 1076 C C . GLU A 1 135 ? -9.228 12.829 13.438 1.00 94.44 135 GLU A C 1
ATOM 1078 O O . GLU A 1 135 ? -10.290 13.436 13.548 1.00 94.44 135 GLU A O 1
ATOM 1083 N N . THR A 1 136 ? -8.404 13.017 12.403 1.00 93.06 136 THR A N 1
ATOM 1084 C CA . THR A 1 136 ? -8.639 13.981 11.312 1.00 93.06 136 THR A CA 1
ATOM 1085 C C . THR A 1 136 ? -9.933 13.750 10.528 1.00 93.06 136 THR A C 1
ATOM 1087 O O . THR A 1 136 ? -10.376 14.649 9.816 1.00 93.06 136 THR A O 1
ATOM 1090 N N . LEU A 1 137 ? -10.540 12.564 10.639 1.00 95.00 137 LEU A N 1
ATOM 1091 C CA . LEU A 1 137 ? -11.782 12.195 9.960 1.00 95.00 137 LEU A CA 1
ATOM 1092 C C . LEU A 1 137 ? -12.963 11.999 10.917 1.00 95.00 137 LEU A C 1
ATOM 1094 O O . LEU A 1 137 ? -13.999 11.491 10.487 1.00 95.00 137 LEU A O 1
ATOM 1098 N N . ARG A 1 138 ? -12.842 12.364 12.200 1.00 95.00 138 ARG A N 1
ATOM 1099 C CA . ARG A 1 138 ? -13.943 12.216 13.159 1.00 95.00 138 ARG A CA 1
ATOM 1100 C C . ARG A 1 138 ? -15.160 13.047 12.712 1.00 95.00 138 ARG A C 1
ATOM 1102 O O . ARG A 1 138 ? -15.047 14.269 12.608 1.00 95.00 138 ARG A O 1
ATOM 1109 N N . PRO A 1 139 ? -16.337 12.430 12.490 1.00 93.94 139 PRO A N 1
ATOM 1110 C CA . PRO A 1 139 ? -17.545 13.183 12.175 1.00 93.94 139 PRO A CA 1
ATOM 1111 C C . PRO A 1 139 ? -18.007 14.046 13.349 1.00 93.94 139 PRO A C 1
ATOM 1113 O O . PRO A 1 139 ? -17.861 13.667 14.514 1.00 93.94 139 PRO A O 1
ATOM 1116 N N . ALA A 1 140 ? -18.644 15.174 13.038 1.00 94.12 140 ALA A N 1
ATOM 1117 C CA . ALA A 1 140 ? -19.288 16.006 14.046 1.00 94.12 140 ALA A CA 1
ATOM 1118 C C . ALA A 1 140 ? -20.321 15.184 14.842 1.00 94.12 140 ALA A C 1
ATOM 1120 O O . ALA A 1 140 ? -21.162 14.499 14.263 1.00 94.12 140 ALA A O 1
ATOM 1121 N N . GLY A 1 141 ? -20.241 15.240 16.173 1.00 92.44 141 GLY A N 1
ATOM 1122 C CA . GLY A 1 141 ? -21.142 14.517 17.078 1.00 92.44 141 GLY A CA 1
ATOM 1123 C C . GLY A 1 141 ? -20.727 13.082 17.425 1.00 92.44 141 GLY A C 1
ATOM 1124 O O . GLY A 1 141 ? -21.353 12.477 18.293 1.00 92.44 141 GLY A O 1
ATOM 1125 N N . VAL A 1 142 ? -19.665 12.532 16.822 1.00 94.75 142 VAL A N 1
ATOM 1126 C CA . VAL A 1 142 ? -19.142 11.214 17.218 1.00 94.75 142 VAL A CA 1
ATOM 1127 C C . VAL A 1 142 ? -18.273 11.347 18.467 1.00 94.75 142 VAL A C 1
ATOM 1129 O O . VAL A 1 142 ? -17.155 11.867 18.425 1.00 94.75 142 VAL A O 1
ATOM 1132 N N . THR A 1 143 ? -18.788 10.848 19.589 1.00 96.81 143 THR A N 1
ATOM 1133 C CA . THR A 1 143 ? -18.047 10.760 20.852 1.00 96.81 143 THR A CA 1
ATOM 1134 C C . THR A 1 143 ? -17.086 9.574 20.844 1.00 96.81 143 THR A C 1
ATOM 1136 O O . THR A 1 143 ? -17.205 8.657 20.030 1.00 96.81 143 THR A O 1
ATOM 1139 N N . ASP A 1 144 ? -16.142 9.570 21.783 1.00 97.38 144 ASP A N 1
ATOM 1140 C CA . ASP A 1 144 ? -15.203 8.458 21.972 1.00 97.38 144 ASP A CA 1
ATOM 1141 C C . ASP A 1 144 ? -15.890 7.116 22.216 1.00 97.38 144 ASP A C 1
ATOM 1143 O O . ASP A 1 144 ? -15.369 6.087 21.787 1.00 97.38 144 ASP A O 1
ATOM 1147 N N . GLU A 1 145 ? -17.085 7.144 22.809 1.00 97.88 145 GLU A N 1
ATOM 1148 C CA . GLU A 1 145 ? -17.831 5.948 23.207 1.00 97.88 145 GLU A CA 1
ATOM 1149 C C . GLU A 1 145 ? -18.787 5.456 22.124 1.00 97.88 145 GLU A C 1
ATOM 1151 O O . GLU A 1 145 ? -19.400 4.394 22.273 1.00 97.88 145 GLU A O 1
ATOM 1156 N N . GLY A 1 146 ? -18.893 6.202 21.018 1.00 96.44 146 GLY A N 1
ATOM 1157 C CA . GLY A 1 146 ? -19.630 5.779 19.839 1.00 96.44 146 GLY A CA 1
ATOM 1158 C C . GLY A 1 146 ? -19.130 4.416 19.372 1.00 96.44 146 GLY A C 1
ATOM 1159 O O . GLY A 1 146 ? -17.931 4.222 19.179 1.00 96.44 146 GLY A O 1
ATOM 1160 N N . GLN A 1 147 ? -20.049 3.469 19.199 1.00 97.69 147 GLN A N 1
ATOM 1161 C CA . GLN A 1 147 ? -19.722 2.094 18.833 1.00 97.69 147 GLN A CA 1
ATOM 1162 C C . GLN A 1 147 ? -19.703 1.937 17.316 1.00 97.69 147 GLN A C 1
ATOM 1164 O O . GLN A 1 147 ? -20.705 2.179 16.645 1.00 97.69 147 GLN A O 1
ATOM 1169 N N . TRP A 1 148 ? -18.564 1.513 16.778 1.00 97.69 148 TRP A N 1
ATOM 1170 C CA . TRP A 1 148 ? -18.361 1.333 15.344 1.00 97.69 148 TRP A CA 1
ATOM 1171 C C . TRP A 1 148 ? -17.753 -0.030 15.071 1.00 97.69 148 TRP A C 1
ATOM 1173 O O . TRP A 1 148 ? -16.967 -0.542 15.858 1.00 97.69 148 TRP A O 1
ATOM 1183 N N . THR A 1 149 ? -18.098 -0.628 13.935 1.00 97.88 149 THR A N 1
ATOM 1184 C CA . THR A 1 149 ? -17.328 -1.755 13.399 1.00 97.88 149 THR A CA 1
ATOM 1185 C C . THR A 1 149 ? -16.246 -1.213 12.473 1.00 97.88 149 THR A C 1
ATOM 1187 O O . THR A 1 149 ? -16.385 -0.128 11.902 1.00 97.88 149 THR A O 1
ATOM 1190 N N . TYR A 1 150 ? -15.171 -1.977 12.262 1.00 97.19 150 TYR A N 1
ATOM 1191 C CA . TYR A 1 150 ? -14.138 -1.593 11.295 1.00 97.19 150 TYR A CA 1
ATOM 1192 C C . TYR A 1 150 ? -14.720 -1.398 9.888 1.00 97.19 150 TYR A C 1
ATOM 1194 O O . TYR A 1 150 ? -14.346 -0.458 9.187 1.00 97.19 150 TYR A O 1
ATOM 1202 N N . GLU A 1 151 ? -15.628 -2.283 9.471 1.00 95.75 151 GLU A N 1
ATOM 1203 C CA . GLU A 1 151 ? -16.227 -2.233 8.135 1.00 95.75 151 GLU A CA 1
ATOM 1204 C C . GLU A 1 151 ? -17.076 -0.979 7.938 1.00 95.75 151 GLU A C 1
ATOM 1206 O O . GLU A 1 151 ? -16.898 -0.285 6.936 1.00 95.75 151 GLU A O 1
ATOM 1211 N N . VAL A 1 152 ? -17.925 -0.640 8.915 1.00 95.75 152 VAL A N 1
ATOM 1212 C CA . VAL A 1 152 ? -18.727 0.589 8.868 1.00 95.75 152 VAL A CA 1
ATOM 1213 C C . VAL A 1 152 ? -17.805 1.804 8.869 1.00 95.75 152 VAL A C 1
ATOM 1215 O O . VAL A 1 152 ? -17.927 2.657 7.993 1.00 95.75 152 VAL A O 1
ATOM 1218 N N . LEU A 1 153 ? -16.821 1.845 9.766 1.00 96.19 153 LEU A N 1
ATOM 1219 C CA . LEU A 1 153 ? -15.910 2.978 9.904 1.00 96.19 153 LEU A CA 1
ATOM 1220 C C . LEU A 1 153 ? -15.137 3.274 8.612 1.00 96.19 153 LEU A C 1
ATOM 1222 O O . LEU A 1 153 ? -15.130 4.411 8.147 1.00 96.19 153 LEU A O 1
ATOM 1226 N N . VAL A 1 154 ? -14.548 2.254 7.982 1.00 95.25 154 VAL A N 1
ATOM 1227 C CA . VAL A 1 154 ? -13.824 2.429 6.712 1.00 95.25 154 VAL A CA 1
ATOM 1228 C C . VAL A 1 154 ? -14.771 2.713 5.544 1.00 95.25 154 VAL A C 1
ATOM 1230 O O . VAL A 1 154 ? -14.368 3.386 4.599 1.00 95.25 154 VAL A O 1
ATOM 1233 N N . SER A 1 155 ? -16.015 2.228 5.577 1.00 94.62 155 SER A N 1
ATOM 1234 C CA . SER A 1 155 ? -16.994 2.532 4.524 1.00 94.62 155 SER A CA 1
ATOM 1235 C C . SER A 1 155 ? -17.490 3.980 4.571 1.00 94.62 155 SER A C 1
ATOM 1237 O O . SER A 1 155 ? -17.649 4.593 3.520 1.00 94.62 155 SER A O 1
ATOM 1239 N N . VAL A 1 156 ? -17.689 4.529 5.773 1.00 95.00 156 VAL A N 1
ATOM 1240 C CA . VAL A 1 156 ? -18.239 5.874 5.983 1.00 95.00 156 VAL A CA 1
ATOM 1241 C C . VAL A 1 156 ? -17.143 6.931 5.893 1.00 95.00 156 VAL A C 1
ATOM 1243 O O . VAL A 1 156 ? -17.305 7.926 5.195 1.00 95.00 156 VAL A O 1
ATOM 1246 N N . LEU A 1 157 ? -16.015 6.714 6.574 1.00 95.06 157 LEU A N 1
ATOM 1247 C CA . LEU A 1 157 ? -14.930 7.698 6.653 1.00 95.06 157 LEU A CA 1
ATOM 1248 C C . LEU A 1 157 ? -13.874 7.491 5.565 1.00 95.06 157 LEU A C 1
ATOM 1250 O O . LEU A 1 157 ? -13.055 8.367 5.299 1.00 95.06 157 LEU A O 1
ATOM 1254 N N . GLY A 1 158 ? -13.859 6.325 4.922 1.00 93.62 158 GLY A N 1
ATOM 1255 C CA . GLY A 1 158 ? -12.758 5.933 4.057 1.00 93.62 158 GLY A CA 1
ATOM 1256 C C . GLY A 1 158 ? -11.513 5.549 4.858 1.00 93.62 158 GLY A C 1
ATOM 1257 O O . GLY A 1 158 ? -11.551 5.210 6.040 1.00 93.62 158 GLY A O 1
ATOM 1258 N N . THR A 1 159 ? -10.365 5.557 4.182 1.00 92.19 159 THR A N 1
ATOM 1259 C CA . THR A 1 159 ? -9.073 5.374 4.850 1.00 92.19 159 THR A CA 1
ATOM 1260 C C . THR A 1 159 ? -8.450 6.747 5.131 1.00 92.19 159 THR A C 1
ATOM 1262 O O . THR A 1 159 ? -8.172 7.462 4.165 1.00 92.19 159 THR A O 1
ATOM 1265 N N . PRO A 1 160 ? -8.135 7.093 6.390 1.00 93.88 160 PRO A N 1
ATOM 1266 C CA . PRO A 1 160 ? -7.476 8.350 6.746 1.00 93.88 160 PRO A CA 1
ATOM 1267 C C . PRO A 1 160 ? -6.083 8.509 6.134 1.00 93.88 160 PRO A C 1
ATOM 1269 O O . PRO A 1 160 ? -5.523 7.590 5.519 1.00 93.88 160 PRO A O 1
ATOM 1272 N N . ALA A 1 161 ? -5.514 9.705 6.282 1.00 92.38 161 ALA A N 1
ATOM 1273 C CA . ALA A 1 161 ? -4.132 9.979 5.917 1.00 92.38 161 ALA A CA 1
ATOM 1274 C C . ALA A 1 161 ? -3.156 9.153 6.774 1.00 92.38 161 ALA A C 1
ATOM 1276 O O . ALA A 1 161 ? -3.461 8.738 7.895 1.00 92.38 161 ALA A O 1
ATOM 1277 N N . LEU A 1 162 ? -1.973 8.888 6.217 1.00 94.69 162 LEU A N 1
ATOM 1278 C CA . LEU A 1 162 ? -0.875 8.353 7.015 1.00 94.69 162 LEU A CA 1
ATOM 1279 C C . LEU A 1 162 ? -0.311 9.467 7.889 1.00 94.69 162 LEU A C 1
ATOM 1281 O O . LEU A 1 162 ? -0.189 10.601 7.427 1.00 94.69 162 LEU A O 1
ATOM 1285 N N . LEU A 1 163 ? 0.131 9.110 9.091 1.00 94.81 163 LEU A N 1
ATOM 1286 C CA . LEU A 1 163 ? 0.940 9.994 9.923 1.00 94.81 163 LEU A CA 1
ATOM 1287 C C . LEU A 1 163 ? 2.184 10.476 9.149 1.00 94.81 163 LEU A C 1
ATOM 1289 O O . LEU A 1 163 ? 2.641 9.786 8.226 1.00 94.81 163 LEU A O 1
ATOM 1293 N N . PRO A 1 164 ? 2.776 11.625 9.512 1.00 92.31 164 PRO A N 1
ATOM 1294 C CA . PRO A 1 164 ? 4.078 12.041 8.995 1.00 92.31 164 PRO A CA 1
ATOM 1295 C C . PRO A 1 164 ? 5.120 10.925 9.124 1.00 92.31 164 PRO A C 1
ATOM 1297 O O . PRO A 1 164 ? 5.126 10.204 10.119 1.00 92.31 164 PRO A O 1
ATOM 1300 N N . THR A 1 165 ? 6.012 10.779 8.138 1.00 89.12 165 THR A N 1
ATOM 1301 C CA . THR A 1 165 ? 6.999 9.681 8.077 1.00 89.12 165 THR A CA 1
ATOM 1302 C C . THR A 1 165 ? 7.751 9.424 9.392 1.00 89.12 165 THR A C 1
ATOM 1304 O O . THR A 1 165 ? 7.819 8.257 9.775 1.00 89.12 165 THR A O 1
ATOM 1307 N N . PRO A 1 166 ? 8.241 10.443 10.132 1.00 92.31 166 PRO A N 1
ATOM 1308 C CA . PRO A 1 166 ? 8.940 10.228 11.406 1.00 92.31 166 PRO A CA 1
ATOM 1309 C C . PRO A 1 166 ? 8.074 9.602 12.508 1.00 92.31 166 PRO A C 1
ATOM 1311 O O . PRO A 1 166 ? 8.600 9.009 13.442 1.00 92.31 166 PRO A O 1
ATOM 1314 N N . LEU A 1 167 ? 6.751 9.738 12.406 1.00 92.88 167 LEU A N 1
ATOM 1315 C CA . LEU A 1 167 ? 5.779 9.231 13.374 1.00 92.88 167 LEU A CA 1
ATOM 1316 C C . LEU A 1 167 ? 5.178 7.883 12.952 1.00 92.88 167 LEU A C 1
ATOM 1318 O O . LEU A 1 167 ? 4.363 7.316 13.680 1.00 92.88 167 LEU A O 1
ATOM 1322 N N . ARG A 1 168 ? 5.538 7.360 11.771 1.00 92.44 168 ARG A N 1
ATOM 1323 C CA . ARG A 1 168 ? 5.017 6.075 11.294 1.00 92.44 168 ARG A CA 1
ATOM 1324 C C . ARG A 1 168 ? 5.723 4.921 12.013 1.00 92.44 168 ARG A C 1
ATOM 1326 O O . ARG A 1 168 ? 6.953 4.875 12.014 1.00 92.44 168 ARG A O 1
ATOM 1333 N N . PRO A 1 169 ? 4.978 3.937 12.541 1.00 90.38 169 PRO A N 1
ATOM 1334 C CA . PRO A 1 169 ? 5.577 2.758 13.146 1.00 90.38 169 PRO A CA 1
ATOM 1335 C C . PRO A 1 169 ? 6.259 1.880 12.088 1.00 90.38 169 PRO A C 1
ATOM 1337 O O . PRO A 1 169 ? 5.824 1.804 10.930 1.00 90.38 169 PRO A O 1
ATOM 1340 N N . GLU A 1 170 ? 7.308 1.166 12.503 1.00 86.19 170 GLU A N 1
ATOM 1341 C CA . GLU A 1 170 ? 7.902 0.104 11.693 1.00 86.19 170 GLU A CA 1
ATOM 1342 C C . GLU A 1 170 ? 6.958 -1.103 11.682 1.00 86.19 170 GLU A C 1
ATOM 1344 O O . GLU A 1 170 ? 6.758 -1.781 12.691 1.00 86.19 170 GLU A O 1
ATOM 1349 N N . LEU A 1 171 ? 6.354 -1.373 10.525 1.00 83.69 171 LEU A N 1
ATOM 1350 C CA . LEU A 1 171 ? 5.427 -2.486 10.370 1.00 83.69 171 LEU A CA 1
ATOM 1351 C C . LEU A 1 171 ? 6.146 -3.740 9.858 1.00 83.69 171 LEU A C 1
ATOM 1353 O O . LEU A 1 171 ? 6.903 -3.658 8.884 1.00 83.69 171 LEU A O 1
ATOM 1357 N N . PRO A 1 172 ? 5.851 -4.925 10.424 1.00 80.38 172 PRO A N 1
ATOM 1358 C CA . PRO A 1 172 ? 6.239 -6.195 9.835 1.00 80.38 172 PRO A CA 1
ATOM 1359 C C . PRO A 1 172 ? 5.849 -6.281 8.356 1.00 80.38 172 PRO A C 1
ATOM 1361 O O . PRO A 1 172 ? 4.756 -5.885 7.943 1.00 80.38 172 PRO A O 1
ATOM 1364 N N . TYR A 1 173 ? 6.741 -6.845 7.543 1.00 77.44 173 TYR A N 1
ATOM 1365 C CA . TYR A 1 173 ? 6.459 -7.037 6.128 1.00 77.44 173 TYR A CA 1
ATOM 1366 C C . TYR A 1 173 ? 5.343 -8.069 5.939 1.00 77.44 173 TYR A C 1
ATOM 1368 O O . TYR A 1 173 ? 5.536 -9.264 6.170 1.00 77.44 173 TYR A O 1
ATOM 1376 N N . LEU A 1 174 ? 4.179 -7.605 5.482 1.00 82.25 174 LEU A N 1
ATOM 1377 C CA . LEU A 1 174 ? 3.096 -8.479 5.052 1.00 82.25 174 LEU A CA 1
ATOM 1378 C C . LEU A 1 174 ? 3.290 -8.886 3.606 1.00 82.25 174 LEU A C 1
ATOM 1380 O O . LEU A 1 174 ? 3.384 -8.051 2.701 1.00 82.25 174 LEU A O 1
ATOM 1384 N N . ILE A 1 175 ? 3.292 -10.194 3.401 1.00 80.44 175 ILE A N 1
ATOM 1385 C CA . ILE A 1 175 ? 3.561 -10.758 2.093 1.00 80.44 175 ILE A CA 1
ATOM 1386 C C . ILE A 1 175 ? 2.290 -10.658 1.260 1.00 80.44 175 ILE A C 1
ATOM 1388 O O . ILE A 1 175 ? 1.217 -11.073 1.715 1.00 80.44 175 ILE A O 1
ATOM 1392 N N . PRO A 1 176 ? 2.376 -10.043 0.067 1.00 85.75 176 PRO A N 1
ATOM 1393 C CA . PRO A 1 176 ? 1.222 -9.901 -0.796 1.00 85.75 176 PRO A CA 1
ATOM 1394 C C . PRO A 1 176 ? 0.634 -11.259 -1.170 1.00 85.75 176 PRO A C 1
ATOM 1396 O O . PRO A 1 176 ? 1.289 -12.300 -1.108 1.00 85.75 176 PRO A O 1
ATOM 1399 N N . ARG A 1 177 ? -0.635 -11.238 -1.571 1.00 85.94 177 ARG A N 1
ATOM 1400 C CA . ARG A 1 177 ? -1.357 -12.424 -2.025 1.00 85.94 177 ARG A CA 1
ATOM 1401 C C . ARG A 1 177 ? -1.742 -12.268 -3.480 1.00 85.94 177 ARG A C 1
ATOM 1403 O O . ARG A 1 177 ? -2.149 -11.180 -3.890 1.00 85.94 177 ARG A O 1
ATOM 1410 N N . CYS A 1 178 ? -1.669 -13.369 -4.214 1.00 87.69 178 CYS A N 1
ATOM 1411 C CA . CYS A 1 178 ? -2.109 -13.454 -5.595 1.00 87.69 178 CYS A CA 1
ATOM 1412 C C . CYS A 1 178 ? -3.552 -12.956 -5.712 1.00 87.69 178 CYS A C 1
ATOM 1414 O O . CYS A 1 178 ? -4.428 -13.376 -4.950 1.00 87.69 178 CYS A O 1
ATOM 1416 N N . SER A 1 179 ? -3.816 -12.079 -6.679 1.00 92.19 179 SER A N 1
ATOM 1417 C CA . SER A 1 179 ? -5.157 -11.538 -6.916 1.00 92.19 179 SER A CA 1
ATOM 1418 C C . SER A 1 179 ? -6.168 -12.583 -7.404 1.00 92.19 179 SER A C 1
ATOM 1420 O O . SER A 1 179 ? -7.361 -12.296 -7.392 1.00 92.19 179 SER A O 1
ATOM 1422 N N . VAL A 1 180 ? -5.708 -13.781 -7.784 1.00 91.31 180 VAL A N 1
ATOM 1423 C CA . VAL A 1 180 ? -6.550 -14.897 -8.241 1.00 91.31 180 VAL A CA 1
ATOM 1424 C C . VAL A 1 180 ? -6.674 -15.973 -7.163 1.00 91.31 180 VAL A C 1
ATOM 1426 O O . VAL A 1 180 ? -7.681 -16.024 -6.466 1.00 91.31 180 VAL A O 1
ATOM 1429 N N . CYS A 1 181 ? -5.640 -16.788 -6.951 1.00 85.38 181 CYS A N 1
ATOM 1430 C CA . CYS A 1 181 ? -5.704 -17.941 -6.043 1.00 85.38 181 CYS A CA 1
ATOM 1431 C C . CYS A 1 181 ? -5.406 -17.617 -4.567 1.00 85.38 181 CYS A C 1
ATOM 1433 O O . CYS A 1 181 ? -5.423 -18.508 -3.725 1.00 85.38 181 CYS A O 1
ATOM 1435 N N . ARG A 1 182 ? -5.113 -16.350 -4.231 1.00 85.75 182 ARG A N 1
ATOM 1436 C CA . ARG A 1 182 ? -4.857 -15.858 -2.860 1.00 85.75 182 ARG A CA 1
ATOM 1437 C C . ARG A 1 182 ? -3.643 -16.447 -2.131 1.00 85.75 182 ARG A C 1
ATOM 1439 O O . ARG A 1 182 ? -3.425 -16.068 -0.977 1.00 85.75 182 ARG A O 1
ATOM 1446 N N . VAL A 1 183 ? -2.837 -17.292 -2.775 1.00 79.62 183 VAL A N 1
ATOM 1447 C CA . VAL A 1 183 ? -1.553 -17.751 -2.219 1.00 79.62 183 VAL A CA 1
ATOM 1448 C C . VAL A 1 183 ? -0.594 -16.576 -2.045 1.00 79.62 183 VAL A C 1
ATOM 1450 O O . VAL A 1 183 ? -0.668 -15.586 -2.777 1.00 79.62 183 VAL A O 1
ATOM 1453 N N . GLU A 1 184 ? 0.293 -16.673 -1.064 1.00 81.62 184 GLU A N 1
ATOM 1454 C CA . GLU A 1 184 ? 1.330 -15.671 -0.823 1.00 81.62 184 GLU A CA 1
ATOM 1455 C C . GLU A 1 184 ? 2.317 -15.644 -1.998 1.00 81.62 184 GLU A C 1
ATOM 1457 O O . GLU A 1 184 ? 2.811 -16.680 -2.437 1.00 81.62 184 GLU A O 1
ATOM 1462 N N . CYS A 1 185 ? 2.583 -14.457 -2.541 1.00 81.50 185 CYS A N 1
ATOM 1463 C CA . CYS A 1 185 ? 3.516 -14.275 -3.647 1.00 81.50 185 CYS A CA 1
ATOM 1464 C C . CYS A 1 185 ? 4.096 -12.863 -3.645 1.00 81.50 185 CYS A C 1
ATOM 1466 O O . CYS A 1 185 ? 3.413 -11.898 -3.305 1.00 81.50 185 CYS A O 1
ATOM 1468 N N . THR A 1 186 ? 5.352 -12.727 -4.071 1.00 85.69 186 THR A N 1
ATOM 1469 C CA . THR A 1 186 ? 5.973 -11.404 -4.213 1.00 85.69 186 THR A CA 1
ATOM 1470 C C . THR A 1 186 ? 5.912 -10.862 -5.624 1.00 85.69 186 THR A C 1
ATOM 1472 O O . THR A 1 186 ? 6.044 -9.655 -5.767 1.00 85.69 186 THR A O 1
ATOM 1475 N N . SER A 1 187 ? 5.712 -11.710 -6.635 1.00 88.19 187 SER A N 1
ATOM 1476 C CA . SER A 1 187 ? 5.687 -11.259 -8.021 1.00 88.19 187 SER A CA 1
ATOM 1477 C C . SER A 1 187 ? 4.559 -10.293 -8.308 1.00 88.19 187 SER A C 1
ATOM 1479 O O . SER A 1 187 ? 3.442 -10.443 -7.803 1.00 88.19 187 SER A O 1
ATOM 1481 N N . GLU A 1 188 ? 4.865 -9.315 -9.152 1.00 92.19 188 GLU A N 1
ATOM 1482 C CA . GLU A 1 188 ? 3.938 -8.254 -9.501 1.00 92.19 188 GLU A CA 1
ATOM 1483 C C . GLU A 1 188 ? 3.973 -7.908 -10.986 1.00 92.19 188 GLU A C 1
ATOM 1485 O O . GLU A 1 188 ? 5.016 -7.894 -11.634 1.00 92.19 188 GLU A O 1
ATOM 1490 N N . CYS A 1 189 ? 2.790 -7.641 -11.525 1.00 93.56 189 CYS A N 1
ATOM 1491 C CA . CYS A 1 189 ? 2.599 -6.983 -12.804 1.00 93.56 189 CYS A CA 1
ATOM 1492 C C . CYS A 1 189 ? 3.262 -5.598 -12.776 1.00 93.56 189 CYS A C 1
ATOM 1494 O O . CYS A 1 189 ? 3.422 -4.998 -11.713 1.00 93.56 189 CYS A O 1
ATOM 1496 N N . ALA A 1 190 ? 3.554 -5.038 -13.948 1.00 89.38 190 ALA A N 1
ATOM 1497 C CA . ALA A 1 190 ? 4.079 -3.682 -14.084 1.00 89.38 190 ALA A CA 1
ATOM 1498 C C . ALA A 1 190 ? 3.249 -2.588 -13.385 1.00 89.38 190 ALA A C 1
ATOM 1500 O O . ALA A 1 190 ? 3.804 -1.580 -12.968 1.00 89.38 190 ALA A O 1
ATOM 1501 N N . CYS A 1 191 ? 1.943 -2.790 -13.188 1.00 92.25 191 CYS A N 1
ATOM 1502 C CA . CYS A 1 191 ? 1.093 -1.867 -12.428 1.00 92.25 191 CYS A CA 1
ATOM 1503 C C . CYS A 1 191 ? 1.094 -2.111 -10.897 1.00 92.25 191 CYS A C 1
ATOM 1505 O O . CYS A 1 191 ? 0.271 -1.536 -10.178 1.00 92.25 191 CYS A O 1
ATOM 1507 N N . GLY A 1 192 ? 1.912 -3.044 -10.396 1.00 91.69 192 GLY A N 1
ATOM 1508 C CA . GLY A 1 192 ? 2.030 -3.409 -8.980 1.00 91.69 192 GLY A CA 1
ATOM 1509 C C . GLY A 1 192 ? 0.983 -4.399 -8.442 1.00 91.69 192 GLY A C 1
ATOM 1510 O O . GLY A 1 192 ? 0.915 -4.610 -7.230 1.00 91.69 192 GLY A O 1
ATOM 1511 N N . THR A 1 193 ? 0.140 -4.989 -9.298 1.00 93.56 193 THR A N 1
ATOM 1512 C CA . THR A 1 193 ? -0.800 -6.062 -8.905 1.00 93.56 193 THR A CA 1
ATOM 1513 C C . THR A 1 193 ? -0.069 -7.396 -8.794 1.00 93.56 193 THR A C 1
ATOM 1515 O O . THR A 1 193 ? 0.763 -7.698 -9.640 1.00 93.56 193 THR A O 1
ATOM 1518 N N . HIS A 1 194 ? -0.391 -8.218 -7.793 1.00 91.94 194 HIS A N 1
ATOM 1519 C CA . HIS A 1 194 ? 0.379 -9.425 -7.489 1.00 91.94 194 HIS A CA 1
ATOM 1520 C C . HIS A 1 194 ? -0.217 -10.689 -8.114 1.00 91.94 194 HIS A C 1
ATOM 1522 O O . HIS A 1 194 ? -1.410 -10.967 -7.964 1.00 91.94 194 HIS A O 1
ATOM 1528 N N . PHE A 1 195 ? 0.642 -11.495 -8.737 1.00 91.19 195 PHE A N 1
ATOM 1529 C CA . PHE A 1 195 ? 0.300 -12.798 -9.309 1.00 91.19 195 PHE A CA 1
ATOM 1530 C C . PHE A 1 195 ? 1.373 -13.817 -8.945 1.00 91.19 195 PHE A C 1
ATOM 1532 O O . PHE A 1 195 ? 2.561 -13.525 -9.042 1.00 91.19 195 PHE A O 1
ATOM 1539 N N . CYS A 1 196 ? 0.968 -15.020 -8.539 1.00 85.06 196 CYS A N 1
ATOM 1540 C CA . CYS A 1 196 ? 1.921 -16.079 -8.200 1.00 85.06 196 CYS A CA 1
ATOM 1541 C C . CYS A 1 196 ? 2.481 -16.806 -9.429 1.00 85.06 196 CYS A C 1
ATOM 1543 O O . CYS A 1 196 ? 3.516 -17.454 -9.326 1.00 85.06 196 CYS A O 1
ATOM 1545 N N . SER A 1 197 ? 1.792 -16.729 -10.569 1.00 85.50 197 SER A N 1
ATOM 1546 C CA . SER A 1 197 ? 2.172 -17.389 -11.817 1.00 85.50 197 SER A CA 1
ATOM 1547 C C . SER A 1 197 ? 1.596 -16.657 -13.028 1.00 85.50 197 SER A C 1
ATOM 1549 O O . SER A 1 197 ? 0.664 -15.852 -12.902 1.00 85.50 197 SER A O 1
ATOM 1551 N N . ARG A 1 198 ? 2.117 -16.991 -14.214 1.00 87.88 198 ARG A N 1
ATOM 1552 C CA . ARG A 1 198 ? 1.566 -16.541 -15.497 1.00 87.88 198 ARG A CA 1
ATOM 1553 C C . ARG A 1 198 ? 0.132 -17.003 -15.712 1.00 87.88 198 ARG A C 1
ATOM 1555 O O . ARG A 1 198 ? -0.682 -16.219 -16.186 1.00 87.88 198 ARG A O 1
ATOM 1562 N N . ASP A 1 199 ? -0.209 -18.209 -15.278 1.00 88.44 199 ASP A N 1
ATOM 1563 C CA . ASP A 1 199 ? -1.576 -18.720 -15.405 1.00 88.44 199 ASP A CA 1
ATOM 1564 C C . ASP A 1 199 ? -2.557 -17.911 -14.558 1.00 88.44 199 ASP A C 1
ATOM 1566 O O . ASP A 1 199 ? -3.625 -17.532 -15.033 1.00 88.44 199 ASP A O 1
ATOM 1570 N N . CYS A 1 200 ? -2.164 -17.534 -13.335 1.00 89.38 200 CYS A N 1
ATOM 1571 C CA . CYS A 1 200 ? -2.967 -16.631 -12.513 1.00 89.38 200 CYS A CA 1
ATOM 1572 C C . CYS A 1 200 ? -3.093 -15.237 -13.136 1.00 89.38 200 CYS A C 1
ATOM 1574 O O . CYS A 1 200 ? -4.152 -14.624 -13.046 1.00 89.38 200 CYS A O 1
ATOM 1576 N N . GLN A 1 201 ? -2.043 -14.724 -13.777 1.00 91.88 201 GLN A N 1
ATOM 1577 C CA . GLN A 1 201 ? -2.137 -13.456 -14.494 1.00 91.88 201 GLN A CA 1
ATOM 1578 C C . GLN A 1 201 ? -3.138 -13.561 -15.657 1.00 91.88 201 GLN A C 1
ATOM 1580 O O . GLN A 1 201 ? -4.083 -12.772 -15.711 1.00 91.88 201 GLN A O 1
ATOM 1585 N N . ARG A 1 202 ? -3.003 -14.581 -16.520 1.00 92.19 202 ARG A N 1
ATOM 1586 C CA . ARG A 1 202 ? -3.905 -14.871 -17.652 1.00 92.19 202 ARG A CA 1
ATOM 1587 C C . ARG A 1 202 ? -5.359 -15.007 -17.221 1.00 92.19 202 ARG A C 1
ATOM 1589 O O . ARG A 1 202 ? -6.226 -14.368 -17.813 1.00 92.19 202 ARG A O 1
ATOM 1596 N N . ALA A 1 203 ? -5.610 -15.761 -16.152 1.00 91.38 203 ALA A N 1
ATOM 1597 C CA . ALA A 1 203 ? -6.950 -16.042 -15.645 1.00 91.38 203 ALA A CA 1
ATOM 1598 C C . ALA A 1 203 ? -7.764 -14.778 -15.317 1.00 91.38 203 ALA A C 1
ATOM 1600 O O . ALA A 1 203 ? -8.991 -14.808 -15.373 1.00 91.38 203 ALA A O 1
ATOM 1601 N N . THR A 1 204 ? -7.107 -13.656 -14.999 1.00 91.62 204 THR A N 1
ATOM 1602 C CA . THR A 1 204 ? -7.792 -12.397 -14.666 1.00 91.62 204 THR A CA 1
ATOM 1603 C C . THR A 1 204 ? -7.596 -11.282 -15.694 1.00 91.62 204 THR A C 1
ATOM 1605 O O . THR A 1 204 ? -8.184 -10.210 -15.537 1.00 91.62 204 THR A O 1
ATOM 1608 N N . MET A 1 205 ? -6.810 -11.495 -16.760 1.00 88.94 205 MET A N 1
ATOM 1609 C CA . MET A 1 205 ? -6.421 -10.407 -17.668 1.00 88.94 205 MET A CA 1
ATOM 1610 C C . MET A 1 205 ? -7.612 -9.637 -18.226 1.00 88.94 205 MET A C 1
ATOM 1612 O O . MET A 1 205 ? -7.601 -8.413 -18.174 1.00 88.94 205 MET A O 1
ATOM 1616 N N . LYS A 1 206 ? -8.690 -10.325 -18.623 1.00 87.88 206 LYS A N 1
ATOM 1617 C CA . LYS A 1 206 ? -9.910 -9.680 -19.143 1.00 87.88 206 LYS A CA 1
ATOM 1618 C C . LYS A 1 206 ? -10.465 -8.590 -18.213 1.00 87.88 206 LYS A C 1
ATOM 1620 O O . LYS A 1 206 ? -10.945 -7.569 -18.689 1.00 87.88 206 LYS A O 1
ATOM 1625 N N . ARG A 1 207 ? -10.390 -8.784 -16.891 1.00 89.56 207 ARG A N 1
ATOM 1626 C CA . ARG A 1 207 ? -10.843 -7.802 -15.885 1.00 89.56 207 ARG A CA 1
ATOM 1627 C C . ARG A 1 207 ? -9.723 -6.855 -15.454 1.00 89.56 207 ARG A C 1
ATOM 1629 O O . ARG A 1 207 ? -9.982 -5.715 -15.079 1.00 89.56 207 ARG A O 1
ATOM 1636 N N . HIS A 1 208 ? -8.478 -7.320 -15.497 1.00 92.69 208 HIS A N 1
ATOM 1637 C CA . HIS A 1 208 ? -7.316 -6.567 -15.049 1.00 92.69 208 HIS A CA 1
ATOM 1638 C C . HIS A 1 208 ? -6.887 -5.471 -16.035 1.00 92.69 208 HIS A C 1
ATOM 1640 O O . HIS A 1 208 ? -6.545 -4.384 -15.567 1.00 92.69 208 HIS A O 1
ATOM 1646 N N . THR A 1 209 ? -6.939 -5.714 -17.353 1.00 92.62 209 THR A N 1
ATOM 1647 C CA . THR A 1 209 ? -6.349 -4.856 -18.403 1.00 92.62 209 THR A CA 1
ATOM 1648 C C . THR A 1 209 ? -6.702 -3.383 -18.240 1.00 92.62 209 THR A C 1
ATOM 1650 O O . THR A 1 209 ? -5.807 -2.569 -18.045 1.00 92.62 209 THR A O 1
ATOM 1653 N N . ARG A 1 210 ? -7.993 -3.034 -18.163 1.00 92.00 210 ARG A N 1
ATOM 1654 C CA . ARG A 1 210 ? -8.427 -1.634 -18.011 1.00 92.00 210 ARG A CA 1
ATOM 1655 C C . ARG A 1 210 ? -7.810 -0.954 -16.781 1.00 92.00 210 ARG A C 1
ATOM 1657 O O . ARG A 1 210 ? -7.329 0.172 -16.867 1.00 92.00 210 ARG A O 1
ATOM 1664 N N . SER A 1 211 ? -7.808 -1.637 -15.634 1.00 93.00 211 SER A N 1
ATOM 1665 C CA . SER A 1 211 ? -7.215 -1.105 -14.395 1.00 93.00 211 SER A CA 1
ATOM 1666 C C . SER A 1 211 ? -5.685 -1.033 -14.454 1.00 93.00 211 SER A C 1
ATOM 1668 O O . SER A 1 211 ? -5.080 -0.137 -13.866 1.00 93.00 211 SER A O 1
ATOM 1670 N N . CYS A 1 212 ? -5.063 -1.975 -15.165 1.00 93.56 212 CYS A N 1
ATOM 1671 C CA . CYS A 1 212 ? -3.627 -2.030 -15.387 1.00 93.56 212 CYS A CA 1
ATOM 1672 C C . CYS A 1 212 ? -3.180 -0.855 -16.256 1.00 93.56 212 CYS A C 1
ATOM 1674 O O . CYS A 1 212 ? -2.265 -0.134 -15.870 1.00 93.56 212 CYS A O 1
ATOM 1676 N N . ASP A 1 213 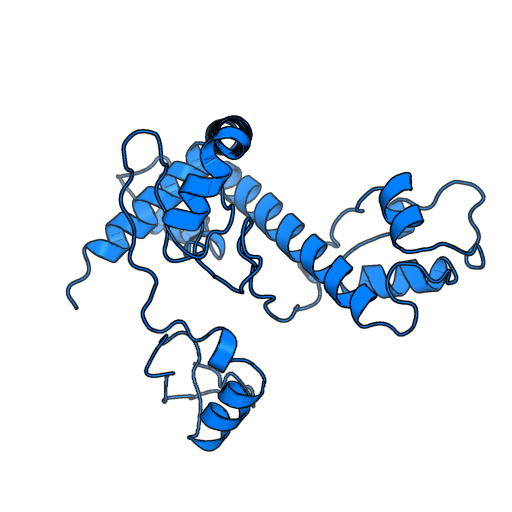? -3.855 -0.622 -17.379 1.00 93.75 213 ASP A N 1
ATOM 1677 C CA . ASP A 1 213 ? -3.507 0.440 -18.321 1.00 93.75 213 ASP A CA 1
ATOM 1678 C C . ASP A 1 213 ? -3.739 1.824 -17.723 1.00 93.75 213 ASP A C 1
ATOM 1680 O O . ASP A 1 213 ? -2.870 2.684 -17.839 1.00 93.75 213 ASP A O 1
ATOM 1684 N N . ALA A 1 214 ? -4.836 2.019 -16.983 1.00 94.69 214 ALA A N 1
ATOM 1685 C CA . ALA A 1 214 ? -5.070 3.261 -16.249 1.00 94.69 214 ALA A CA 1
ATOM 1686 C C . ALA A 1 214 ? -3.928 3.566 -15.264 1.00 94.69 214 ALA A C 1
ATOM 1688 O O . ALA A 1 214 ? -3.389 4.671 -15.271 1.00 94.69 214 ALA A O 1
ATOM 1689 N N . LYS A 1 215 ? -3.495 2.574 -14.471 1.00 94.12 215 LYS A N 1
ATOM 1690 C CA . LYS A 1 215 ? -2.367 2.738 -13.538 1.00 94.12 215 LYS A CA 1
ATOM 1691 C C . LYS A 1 215 ? -1.040 2.968 -14.248 1.00 94.12 215 LYS A C 1
ATOM 1693 O O . LYS A 1 215 ? -0.260 3.802 -13.809 1.00 94.12 215 LYS A O 1
ATOM 1698 N N . ARG A 1 216 ? -0.771 2.237 -15.331 1.00 93.75 216 ARG A N 1
ATOM 1699 C CA . ARG A 1 216 ? 0.454 2.412 -16.124 1.00 93.75 216 ARG A CA 1
ATOM 1700 C C . ARG A 1 216 ? 0.495 3.781 -16.789 1.00 93.75 216 ARG A C 1
ATOM 1702 O O . ARG A 1 216 ? 1.569 4.350 -16.879 1.00 93.75 216 ARG A O 1
ATOM 1709 N N . LYS A 1 217 ? -0.650 4.323 -17.213 1.00 95.19 217 LYS A N 1
ATOM 1710 C CA . LYS A 1 217 ? -0.750 5.689 -17.739 1.00 95.19 217 LYS A CA 1
ATOM 1711 C C . LYS A 1 217 ? -0.535 6.725 -16.636 1.00 95.19 217 LYS A C 1
ATOM 1713 O O . LYS A 1 217 ? 0.249 7.643 -16.825 1.00 95.19 217 LYS A O 1
ATOM 1718 N N . GLN A 1 218 ? -1.186 6.549 -15.484 1.00 95.56 218 GLN A N 1
ATOM 1719 C CA . GLN A 1 218 ? -1.042 7.440 -14.329 1.00 95.56 218 GLN A CA 1
ATOM 1720 C C . GLN A 1 218 ? 0.404 7.484 -13.812 1.00 95.56 218 GLN A C 1
ATOM 1722 O O . GLN A 1 218 ? 0.913 8.551 -13.500 1.00 95.56 218 GLN A O 1
ATOM 1727 N N . PHE A 1 219 ? 1.076 6.332 -13.755 1.00 96.00 219 PHE A N 1
ATOM 1728 C CA . PHE A 1 219 ? 2.434 6.184 -13.229 1.00 96.00 219 PHE A CA 1
ATOM 1729 C C . PHE A 1 219 ? 3.407 5.722 -14.319 1.00 96.00 219 PHE A C 1
ATOM 1731 O O . PHE A 1 219 ? 4.189 4.783 -14.125 1.00 96.00 219 PHE A O 1
ATOM 1738 N N . ALA A 1 220 ? 3.341 6.359 -15.491 1.00 94.94 220 ALA A N 1
ATOM 1739 C CA . ALA A 1 220 ? 4.130 5.973 -16.661 1.00 94.94 220 ALA A CA 1
ATOM 1740 C C . ALA A 1 220 ? 5.632 5.999 -16.366 1.00 94.94 220 ALA A C 1
ATOM 1742 O O . ALA A 1 220 ? 6.335 5.023 -16.631 1.00 94.94 220 ALA A O 1
ATOM 1743 N N . TYR A 1 221 ? 6.098 7.068 -15.725 1.00 95.00 221 TYR A N 1
ATOM 1744 C CA . TYR A 1 221 ? 7.497 7.233 -15.357 1.00 95.00 221 TYR A CA 1
ATOM 1745 C C . TYR A 1 221 ? 7.982 6.150 -14.373 1.00 95.00 221 TYR A C 1
ATOM 1747 O O . TYR A 1 221 ? 8.965 5.460 -14.632 1.00 95.00 221 TYR A O 1
ATOM 1755 N N . ALA A 1 222 ? 7.233 5.879 -13.300 1.00 94.62 222 ALA A N 1
ATOM 1756 C CA . ALA A 1 222 ? 7.562 4.799 -12.364 1.00 94.62 222 ALA A CA 1
ATOM 1757 C C . ALA A 1 222 ? 7.527 3.397 -13.007 1.00 94.62 222 ALA A C 1
ATOM 1759 O O . ALA A 1 222 ? 8.289 2.499 -12.628 1.00 94.62 222 ALA A O 1
ATOM 1760 N N . THR A 1 223 ? 6.660 3.198 -14.002 1.00 93.44 223 THR A N 1
ATOM 1761 C CA . THR A 1 223 ? 6.611 1.956 -14.784 1.00 93.44 223 THR A CA 1
ATOM 1762 C C . THR A 1 223 ? 7.891 1.781 -15.610 1.00 93.44 223 THR A C 1
ATOM 1764 O O . THR A 1 223 ? 8.442 0.679 -15.636 1.00 93.44 223 THR A O 1
ATOM 1767 N N . GLN A 1 224 ? 8.406 2.857 -16.217 1.00 93.00 224 GLN A N 1
ATOM 1768 C CA . GLN A 1 224 ? 9.693 2.856 -16.928 1.00 93.00 224 GLN A CA 1
ATOM 1769 C C . GLN A 1 224 ? 10.861 2.575 -15.974 1.00 93.00 224 GLN A C 1
ATOM 1771 O O . GLN A 1 224 ? 11.678 1.700 -16.255 1.00 93.00 224 GLN A O 1
ATOM 1776 N N . LEU A 1 225 ? 10.884 3.214 -14.796 1.00 93.88 225 LEU A N 1
ATOM 1777 C CA . LEU A 1 225 ? 11.896 2.947 -13.764 1.00 93.88 225 LEU A CA 1
ATOM 1778 C C . LEU A 1 225 ? 11.917 1.481 -13.336 1.00 93.88 225 LEU A C 1
ATOM 1780 O O . LEU A 1 225 ? 12.975 0.880 -13.159 1.00 93.88 225 LEU A O 1
ATOM 1784 N N . THR A 1 226 ? 10.735 0.887 -13.184 1.00 93.06 226 THR A N 1
ATOM 1785 C CA . THR A 1 226 ? 10.599 -0.529 -12.842 1.00 93.06 226 THR A CA 1
ATOM 1786 C C . THR A 1 226 ? 11.160 -1.424 -13.942 1.00 93.06 226 THR A C 1
ATOM 1788 O O . THR A 1 226 ? 11.914 -2.343 -13.629 1.00 93.06 226 THR A O 1
ATOM 1791 N N . ALA A 1 227 ? 10.844 -1.147 -15.209 1.00 91.75 227 ALA A N 1
ATOM 1792 C CA . ALA A 1 227 ? 11.388 -1.899 -16.336 1.00 91.75 227 ALA A CA 1
ATOM 1793 C C . ALA A 1 227 ? 12.924 -1.814 -16.377 1.00 91.75 227 ALA A C 1
ATOM 1795 O O . ALA A 1 227 ? 13.585 -2.852 -16.353 1.00 91.75 227 ALA A O 1
ATOM 1796 N N . LYS A 1 228 ? 13.486 -0.599 -16.305 1.00 91.94 228 LYS A N 1
ATOM 1797 C CA . LYS A 1 228 ? 14.939 -0.370 -16.309 1.00 91.94 228 LYS A CA 1
ATOM 1798 C C . LYS A 1 228 ? 15.641 -1.046 -15.133 1.00 91.94 228 LYS A C 1
ATOM 1800 O O . LYS A 1 228 ? 16.687 -1.667 -15.294 1.00 91.94 228 LYS A O 1
ATOM 1805 N N . TYR A 1 229 ? 15.054 -0.981 -13.937 1.00 91.69 229 TYR A N 1
ATOM 1806 C CA . TYR A 1 229 ? 15.598 -1.658 -12.759 1.00 91.69 229 TYR A CA 1
ATOM 1807 C C . TYR A 1 229 ? 15.752 -3.168 -12.977 1.00 91.69 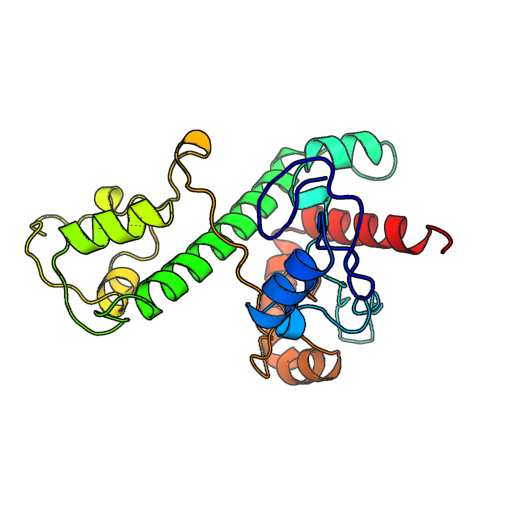229 TYR A C 1
ATOM 1809 O O . TYR A 1 229 ? 16.766 -3.752 -12.587 1.00 91.69 229 TYR A O 1
ATOM 1817 N N . TRP A 1 230 ? 14.743 -3.807 -13.573 1.00 89.25 230 TRP A N 1
ATOM 1818 C CA . TRP A 1 230 ? 14.761 -5.249 -13.811 1.00 89.25 230 TRP A CA 1
ATOM 1819 C C . TRP A 1 230 ? 15.632 -5.646 -15.004 1.00 89.25 230 TRP A C 1
ATOM 1821 O O . TRP A 1 230 ? 16.265 -6.697 -14.943 1.00 89.25 230 TRP A O 1
ATOM 1831 N N . GLU A 1 231 ? 15.746 -4.790 -16.018 1.00 87.69 231 GLU A N 1
ATOM 1832 C CA . GLU A 1 231 ? 16.707 -4.933 -17.116 1.00 87.69 231 GLU A CA 1
ATOM 1833 C C . GLU A 1 231 ? 18.155 -4.971 -16.592 1.00 87.69 231 GLU A C 1
ATOM 1835 O O . GLU A 1 231 ? 18.860 -5.960 -16.785 1.00 87.69 231 GLU A O 1
ATOM 1840 N N . LEU A 1 232 ? 18.560 -3.965 -15.805 1.00 85.75 232 LEU A N 1
ATOM 1841 C CA . LEU A 1 232 ? 19.903 -3.875 -15.209 1.00 85.75 232 LEU A CA 1
ATOM 1842 C C . LEU A 1 232 ? 20.223 -5.035 -14.250 1.00 85.75 232 LEU A C 1
ATOM 1844 O O . LEU A 1 232 ? 21.384 -5.349 -13.984 1.00 85.75 232 LEU A O 1
ATOM 1848 N N . ARG A 1 233 ? 19.195 -5.669 -13.674 1.00 80.31 233 ARG A N 1
ATOM 1849 C CA . ARG A 1 233 ? 19.339 -6.851 -12.810 1.00 80.31 233 ARG A CA 1
ATOM 1850 C C . ARG A 1 233 ? 19.488 -8.144 -13.604 1.00 80.31 233 ARG A C 1
ATOM 1852 O O . ARG A 1 233 ? 20.184 -9.032 -13.123 1.00 80.31 233 ARG A O 1
ATOM 1859 N N . GLY A 1 234 ? 18.847 -8.249 -14.767 1.00 68.38 234 GLY A N 1
ATOM 1860 C CA . GLY A 1 234 ? 18.956 -9.404 -15.662 1.00 68.38 234 GLY A CA 1
ATOM 1861 C C . GLY A 1 234 ? 20.306 -9.502 -16.378 1.00 68.38 234 GLY A C 1
ATOM 1862 O O . GLY A 1 234 ? 20.696 -10.591 -16.775 1.00 68.38 234 GLY A O 1
ATOM 1863 N N . GLN A 1 235 ? 21.036 -8.389 -16.493 1.00 56.84 235 GLN A N 1
ATOM 1864 C CA . GLN A 1 235 ? 22.359 -8.313 -17.128 1.00 56.84 235 GLN A CA 1
ATOM 1865 C C . GLN A 1 235 ? 23.530 -8.688 -16.200 1.00 56.84 235 GLN A C 1
ATOM 1867 O O . GLN A 1 235 ? 24.672 -8.731 -16.650 1.00 56.84 235 GLN A O 1
ATOM 1872 N N . ARG A 1 236 ? 23.292 -8.944 -14.903 1.00 41.62 236 ARG A N 1
ATOM 1873 C CA . ARG A 1 236 ? 24.369 -9.355 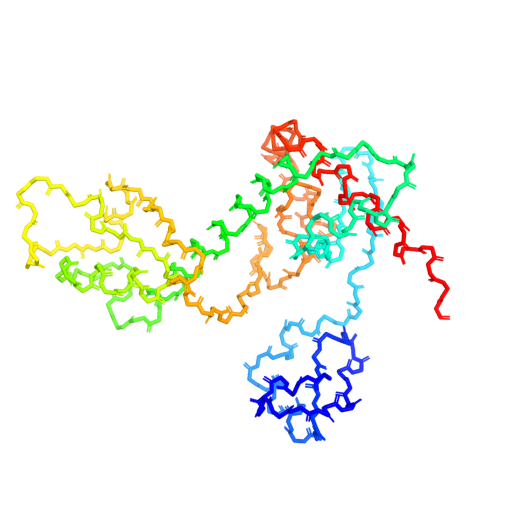-13.988 1.00 41.62 236 ARG A CA 1
ATOM 1874 C C . ARG A 1 236 ? 24.669 -10.847 -14.184 1.00 41.62 236 ARG A C 1
ATOM 1876 O O . ARG A 1 236 ? 23.760 -11.642 -13.935 1.00 41.62 236 ARG A O 1
ATOM 1883 N N . PRO A 1 237 ? 25.893 -11.236 -14.590 1.00 34.44 237 PRO A N 1
ATOM 1884 C CA . PRO A 1 237 ? 26.263 -12.643 -14.665 1.00 34.44 237 PRO A CA 1
ATOM 1885 C C . PRO A 1 237 ? 26.160 -13.286 -13.274 1.00 34.44 237 PRO A C 1
ATOM 1887 O O . PRO A 1 237 ? 26.444 -12.642 -12.260 1.00 34.44 237 PRO A O 1
ATOM 1890 N N . SER A 1 238 ? 25.663 -14.524 -13.261 1.00 37.25 238 SER A N 1
ATOM 1891 C CA . SER A 1 238 ? 25.494 -15.383 -12.083 1.00 37.25 238 SER A CA 1
ATOM 1892 C C . SER A 1 238 ? 26.815 -15.758 -11.435 1.00 37.25 238 SER A C 1
ATOM 1894 O O . SER A 1 238 ? 27.727 -16.109 -12.216 1.00 37.25 238 SER A O 1
#

pLDDT: mean 88.6, std 10.85, range [34.44, 98.31]

Radius of gyration: 20.15 Å; chains: 1; bounding box: 48×39×50 Å

Organism: Saprolegnia parasitica (strain CBS 223.65) (NCBI:txid695850)

Sequence (238 aa):
MRCAVCKKDQAAKQCSRCARASYCSRECQVRHWNAGHKKVCAAKPLALFPPETGLPPLYPGPPGWLKNPTEFLERAAGDLPFMPTLAQEYVDVRDRARYVRYLRHHYKKLPCGLTTAIAFRDHVQNFKQVGFDLETLRPAGVTDEGQWTYEVLVSVLGTPALLPTPLRPELPYLIPRCSVCRVECTSECACGTHFCSRDCQRATMKRHTRSCDAKRKQFAYATQLTAKYWELRGQRPS

Foldseek 3Di:
DAAPAPRDPPQPDADPQQSPGGHVDPVSVVVCCVVCVVLVSDRHQPPFAPADVLGFIKHSFDFPCLVPVQVLPVVVPPPADRDSPLLVVVSQVVVVVQLVVVLLVQLCPDPCRQARWFFQLVVCVSCLLSQFHCVVQDDPPRDRRDIDGNVRSCVVRNGGDGHPPVSGDDDDDDFAAAPAPRRGHRMAGLLRHDHRDPVSSVVCSVVCVVVSVVSCVSSVRNSVSRVVSSVVVVPDDD

InterPro domains:
  IPR002893 Zinc finger, MYND-type [PF01753] (3-41)
  IPR002893 Zinc finger, MYND-type [PS01360] (3-41)
  IPR002893 Zinc finger, MYND-type [PS50865] (3-41)

Secondary structure (DSSP, 8-state):
---TTT--S---EE-TTTS--EESSHHHHHHHIIIIIHHHS-SSPPP-BPPBTTB--EESSS-GGGG-HHHHHHHTTTTS---HHHHHHHHHHHHHHHHHHHHHHHHTTSTTTTTS-EEHHHHHHHHHHTTB--GGGPPTT--TT-EE-HHHHHHHH-PPPBPPGGG------PPPB-TTT--B---EETTS-B-SSHHHHHHHHHHHHHHHHHHHHHTHHHHHHHHHHHHHHHTS--